Protein AF-H3AQU9-F1 (afdb_monomer)

Secondary structure (DSSP, 8-state):
-------TTS-HHHHHHHHHHHHHHH---HHHHHHHHHHTTT-HHHHHHHTTTS-PPP-SS-HHHHHHHHHHHHHHTT-HHHHHTT-TTS-HHHHHHHHHHHHHHHTTS-TTHHHHHHHHHHHHTTSS--------------------------------------------------PPTT----HHHHHHHHSSTTHHHHHHHHHHHHHHHHHHHHHHHHHHHHHHHHTTTTTTGGG------PPP-SS--HHHHHHHHHHHHHHHHT--

pLDDT: mean 73.03, std 24.58, range [23.89, 98.69]

Solvent-accessible surface area (backbone atoms only — not comparable to full-atom values): 17898 Å² total; per-residue (Å²): 135,90,90,80,77,96,68,95,77,74,60,67,68,63,53,56,52,50,47,46,49,36,32,75,79,54,65,39,52,70,69,55,42,52,49,45,28,54,72,47,71,71,34,64,72,64,32,61,68,42,46,79,78,60,58,64,83,68,69,97,65,48,74,64,53,54,50,49,48,54,52,38,37,72,76,52,53,89,42,54,75,65,35,28,75,77,37,75,93,46,50,67,68,54,54,51,57,46,50,60,55,52,53,68,56,59,75,70,63,58,80,67,63,67,51,59,68,49,61,55,54,75,59,67,72,72,78,79,85,84,83,88,87,88,90,84,89,89,87,82,88,86,89,91,85,67,76,91,81,90,79,92,83,87,88,86,86,82,88,84,83,88,85,89,86,86,85,82,88,72,69,93,68,91,64,80,93,65,67,60,93,93,52,88,82,53,70,66,58,51,51,57,37,62,73,43,100,55,31,50,63,50,55,52,50,51,53,52,52,49,52,54,50,52,53,51,52,51,51,52,54,50,51,54,54,48,56,56,48,60,75,48,60,84,67,59,64,94,74,57,76,83,84,81,88,74,78,91,69,92,76,83,48,75,64,57,53,52,51,49,54,51,48,56,52,55,55,56,66,73,74,114

Sequence (272 aa):
VLIWVFLNNIKKFYLDEYIAIAKEKHGYNMEQALGML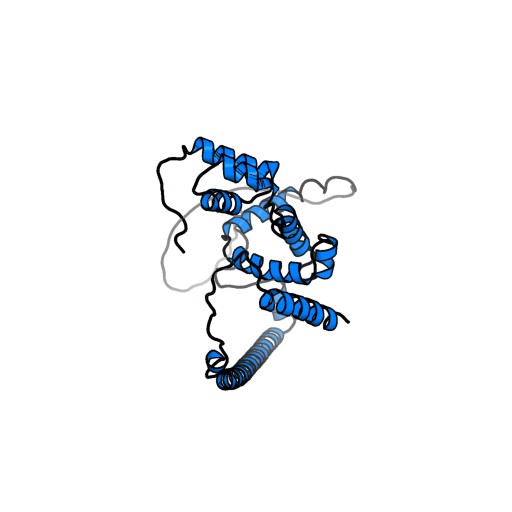FWHKHNIEKSLADLPNFTPFPDEWTVEDKVLFEQAFSFHGKTFHRIQQMLPDKSIASLVKFYYSWKKTRTKTSVMDRHARKQKREREESEDETEEAIVNNPSDIENDSKKESKKEGIANESTTQVKKETPTTQGKHRAKRKPPKGMYLSQEDVEAISANSTAASTVLRQLDMELVSIKRQIQNIKQINSALKEKLEGGIEQYRLPEVNQKFNARWTTEEQLLAVQGILTESLHCF

InterPro domains:
  IPR000949 ELM2 domain [PS51156] (1-55)
  IPR001005 SANT/Myb domain [PF00249] (60-103)
  IPR001005 SANT/Myb domain [SM00717] (57-105)
  IPR009057 Homedomain-like superfamily [SSF46689] (46-105)
  IPR017884 SANT domain [PS51293] (56-107)
  IPR049048 REST corepressor, helical domain [PF20878] (177-241)
  IPR051066 Transcriptional Regulator and Corepressor [PTHR16089] (10-263)

Organism: Latimeria chalumnae (NCBI:txid7897)

Nearest PDB structures (foldseek):
  9dtq-assembly1_D  TM=6.240E-01  e=4.638E-12  Homo sapiens
  8voj-assembly1_D  TM=6.304E-01  e=4.861E-11  Homo sapiens
  2l2d-assembly1_A  TM=6.338E-01  e=1.839E+00  Homo sapiens
  2dzl-assembly1_A  TM=6.136E-01  e=1.640E+00  Homo sapiens
  1v92-assembly1_A  TM=5.496E-01  e=3.080E+00  Rattus norvegicus

Structure (mmCIF, N/CA/C/O backbone):
data_AF-H3AQU9-F1
#
_entry.id   AF-H3AQU9-F1
#
loop_
_atom_site.group_PDB
_atom_site.id
_atom_site.type_symbol
_atom_site.label_atom_id
_atom_site.label_alt_id
_atom_site.label_comp_id
_atom_site.label_asym_id
_atom_site.label_entity_id
_atom_site.label_seq_id
_atom_site.pdbx_PDB_ins_code
_atom_site.Cartn_x
_atom_site.Cartn_y
_atom_site.Cartn_z
_atom_site.occupancy
_atom_site.B_iso_or_equiv
_atom_site.auth_seq_id
_atom_site.auth_comp_id
_atom_site.auth_asym_id
_atom_site.auth_atom_id
_atom_site.pdbx_PDB_model_num
ATOM 1 N N . VAL A 1 1 ? -17.662 11.566 14.583 1.00 37.44 1 VAL A N 1
ATOM 2 C CA . VAL A 1 1 ? -16.752 11.841 15.720 1.00 37.44 1 VAL A CA 1
ATOM 3 C C . VAL A 1 1 ? -16.493 13.338 15.761 1.00 37.44 1 VAL A C 1
ATOM 5 O O . VAL A 1 1 ? -16.050 13.876 14.755 1.00 37.44 1 VAL A O 1
ATOM 8 N N . LEU A 1 2 ? -16.842 14.017 16.857 1.00 41.22 2 LEU A N 1
ATOM 9 C CA . LEU A 1 2 ? -16.542 15.441 17.062 1.00 41.22 2 LEU A CA 1
ATOM 10 C C . LEU A 1 2 ? -15.140 15.542 17.668 1.00 41.22 2 LEU A C 1
ATOM 12 O O . LEU A 1 2 ? -14.931 15.058 18.774 1.00 41.22 2 LEU A O 1
ATOM 16 N N . ILE A 1 3 ? -14.184 16.096 16.920 1.00 51.19 3 ILE A N 1
ATOM 17 C CA . ILE A 1 3 ? -12.752 15.982 17.250 1.00 51.19 3 ILE A CA 1
ATOM 18 C C . ILE A 1 3 ? -12.276 17.067 18.229 1.00 51.19 3 ILE A C 1
ATOM 20 O O . ILE A 1 3 ? -11.381 16.802 19.024 1.00 51.19 3 ILE A O 1
ATOM 24 N N . TRP A 1 4 ? -12.881 18.262 18.240 1.00 56.38 4 TRP A N 1
ATOM 25 C CA . TRP A 1 4 ? -12.600 19.272 19.267 1.00 56.38 4 TRP A CA 1
ATOM 26 C C . TRP A 1 4 ? -13.689 20.349 19.342 1.00 56.38 4 TRP A C 1
ATOM 28 O O . TRP A 1 4 ? -14.376 20.611 18.355 1.00 56.38 4 TRP A O 1
ATOM 38 N N . VAL A 1 5 ? -13.811 21.005 20.499 1.00 46.03 5 VAL A N 1
ATOM 39 C CA . VAL A 1 5 ? -14.596 22.236 20.688 1.00 46.03 5 VAL A CA 1
ATOM 40 C C . VAL A 1 5 ? -13.725 23.226 21.456 1.00 46.03 5 VAL A C 1
ATOM 42 O O . VAL A 1 5 ? -13.186 22.884 22.508 1.00 46.03 5 VAL A O 1
ATOM 45 N N . PHE A 1 6 ? -13.600 24.453 20.943 1.00 48.53 6 PHE A N 1
ATOM 46 C CA . PHE A 1 6 ? -12.920 25.557 21.626 1.00 48.53 6 PHE A CA 1
ATOM 47 C C . PHE A 1 6 ? -13.709 25.978 22.878 1.00 48.53 6 PHE A C 1
ATOM 49 O O . PHE A 1 6 ? -14.572 26.854 22.823 1.00 48.53 6 PHE A O 1
ATOM 56 N N . LEU A 1 7 ? -13.408 25.360 24.021 1.00 44.47 7 LEU A N 1
ATOM 57 C CA . LEU A 1 7 ? -13.849 25.838 25.329 1.00 44.47 7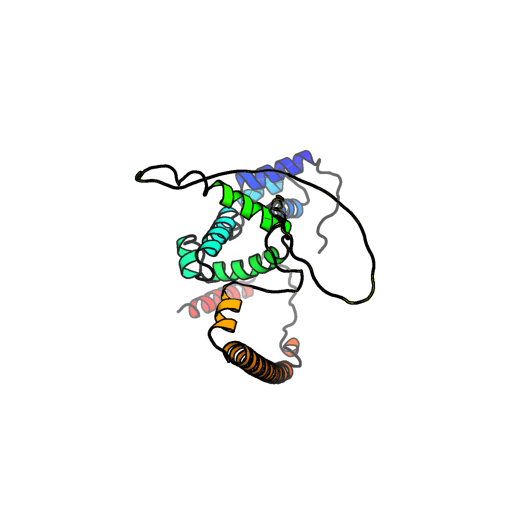 LEU A CA 1
ATOM 58 C C . LEU A 1 7 ? -12.750 26.713 25.943 1.00 44.47 7 LEU A C 1
ATOM 60 O O . LEU A 1 7 ? -11.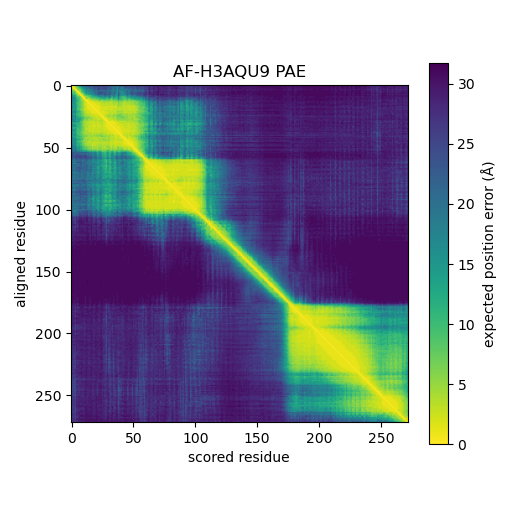671 26.241 26.299 1.00 44.47 7 LEU A O 1
ATOM 64 N N . ASN A 1 8 ? -13.046 28.010 26.042 1.00 55.38 8 ASN A N 1
ATOM 65 C CA . ASN A 1 8 ? -12.156 29.062 26.536 1.00 55.38 8 ASN A CA 1
ATOM 66 C C . ASN A 1 8 ? -11.865 28.926 28.044 1.00 55.38 8 ASN A C 1
ATOM 68 O O . ASN A 1 8 ? -12.414 29.682 28.842 1.00 55.38 8 ASN A O 1
ATOM 72 N N . ASN A 1 9 ? -11.020 27.971 28.453 1.00 54.03 9 ASN A N 1
ATOM 73 C CA . ASN A 1 9 ? -10.559 27.900 29.849 1.00 54.03 9 ASN A CA 1
ATOM 74 C C . ASN A 1 9 ? -9.124 27.387 30.081 1.00 54.03 9 ASN A C 1
ATOM 76 O O . ASN A 1 9 ? -8.577 27.619 31.155 1.00 54.03 9 ASN A O 1
ATOM 80 N N . ILE A 1 10 ? -8.456 26.775 29.095 1.00 58.84 10 ILE A N 1
ATOM 81 C CA . ILE A 1 10 ? -7.000 26.551 29.174 1.00 58.84 10 ILE A CA 1
ATOM 82 C C . ILE A 1 10 ? -6.283 27.703 28.462 1.00 58.84 10 ILE A C 1
ATOM 84 O O . ILE A 1 10 ? -6.452 27.900 27.258 1.00 58.84 10 ILE A O 1
ATOM 88 N N . LYS A 1 11 ? -5.439 28.452 29.187 1.00 67.88 11 LYS A N 1
ATOM 89 C CA . LYS A 1 11 ? -4.489 29.381 28.552 1.00 67.88 11 LYS A CA 1
ATOM 90 C C . LYS A 1 11 ? -3.488 28.558 27.743 1.00 67.88 11 LYS A C 1
ATOM 92 O O . LYS A 1 11 ? -2.873 27.655 28.302 1.00 67.88 11 LYS A O 1
ATOM 97 N N . LYS A 1 12 ? -3.278 28.916 26.472 1.00 65.81 12 LYS A N 1
ATOM 98 C CA . LYS A 1 12 ? -2.394 28.206 25.525 1.00 65.81 12 LYS A CA 1
ATOM 99 C C . LYS A 1 12 ? -1.041 27.784 26.128 1.00 65.81 12 LYS A C 1
ATOM 101 O O . LYS A 1 12 ? -0.628 26.652 25.934 1.00 65.81 12 LYS A O 1
ATOM 106 N N . PHE A 1 13 ? -0.430 28.647 26.940 1.00 74.56 13 PHE A N 1
ATOM 107 C CA . PHE A 1 13 ? 0.814 28.367 27.665 1.00 74.56 13 PHE A CA 1
ATOM 108 C C . PHE A 1 13 ? 0.792 27.054 28.479 1.00 74.56 13 PHE A C 1
ATOM 110 O O . PHE A 1 13 ? 1.685 26.230 28.320 1.00 74.56 13 PHE A O 1
ATOM 117 N N . TYR A 1 14 ? -0.248 26.813 29.288 1.00 77.62 14 TYR A N 1
ATOM 118 C CA . TYR A 1 14 ? -0.352 25.590 30.100 1.00 77.62 14 TYR A CA 1
ATOM 119 C C . TYR A 1 14 ? -0.631 24.338 29.255 1.00 77.62 14 TYR A C 1
ATOM 121 O O . TYR A 1 14 ? -0.298 23.229 29.663 1.00 77.62 14 TYR A O 1
ATOM 129 N N . LEU A 1 15 ? -1.241 24.503 28.074 1.00 80.56 15 LEU A N 1
ATOM 130 C CA . LEU A 1 15 ? -1.424 23.409 27.119 1.00 80.56 15 LEU A CA 1
ATOM 131 C C . LEU A 1 15 ? -0.086 23.007 26.488 1.00 80.56 15 LEU A C 1
ATOM 133 O O . LEU A 1 15 ? 0.218 21.820 26.411 1.00 80.56 15 LEU A O 1
ATOM 137 N N . ASP A 1 16 ? 0.711 23.994 26.073 1.00 82.25 16 ASP A N 1
ATOM 138 C CA . ASP A 1 16 ? 2.031 23.777 25.477 1.00 82.25 16 ASP A CA 1
ATOM 139 C C . ASP A 1 16 ? 2.997 23.131 26.502 1.00 82.25 16 ASP A C 1
ATOM 141 O O . ASP A 1 16 ? 3.700 22.177 26.170 1.00 82.25 16 ASP A O 1
ATOM 145 N N . GLU A 1 17 ? 2.961 23.570 27.768 1.00 85.38 17 GLU A N 1
ATOM 146 C CA . GLU A 1 17 ? 3.711 22.978 28.892 1.00 85.38 17 GLU A CA 1
ATOM 147 C C . GLU A 1 17 ? 3.292 21.523 29.185 1.00 85.38 17 GLU A C 1
ATOM 149 O O . GLU A 1 17 ? 4.141 20.638 29.306 1.00 85.38 17 GLU A O 1
ATOM 154 N N . TYR A 1 18 ? 1.985 21.238 29.221 1.00 86.62 18 TYR A N 1
ATOM 155 C CA . TYR A 1 18 ? 1.466 19.876 29.376 1.00 86.62 18 TYR A CA 1
ATOM 156 C C . TYR A 1 18 ? 1.903 18.948 28.227 1.00 86.62 18 TYR A C 1
ATOM 158 O O . TYR A 1 18 ? 2.337 17.822 28.477 1.00 86.62 18 TYR A O 1
ATOM 166 N N . ILE A 1 19 ? 1.842 19.415 26.972 1.00 85.44 19 ILE A N 1
ATOM 167 C CA . ILE A 1 19 ? 2.281 18.638 25.799 1.00 85.44 19 ILE A CA 1
ATOM 168 C C . ILE A 1 19 ? 3.791 18.360 25.864 1.00 85.44 19 ILE A C 1
ATOM 170 O O . ILE A 1 19 ? 4.217 17.253 25.526 1.00 85.44 19 ILE A O 1
ATOM 174 N N . ALA A 1 20 ? 4.597 19.326 26.321 1.00 85.56 20 ALA A N 1
ATOM 175 C CA . ALA A 1 20 ? 6.029 19.129 26.528 1.00 85.56 20 ALA A CA 1
ATOM 176 C C . ALA A 1 20 ? 6.300 18.025 27.564 1.00 85.56 20 ALA A C 1
ATOM 178 O O . ALA A 1 20 ? 7.015 17.074 27.256 1.00 85.56 20 ALA A O 1
ATOM 179 N N . ILE A 1 21 ? 5.653 18.080 28.736 1.00 84.38 21 ILE A N 1
ATOM 180 C CA . ILE A 1 21 ? 5.796 17.064 29.793 1.00 84.38 21 ILE A CA 1
ATOM 181 C C . ILE A 1 21 ? 5.363 15.675 29.301 1.00 84.38 21 ILE A C 1
ATOM 183 O O . ILE A 1 21 ? 6.085 14.697 29.508 1.00 84.38 21 ILE A O 1
ATOM 187 N N . ALA A 1 22 ? 4.219 15.578 28.616 1.00 83.56 22 ALA A N 1
ATOM 188 C CA . ALA A 1 22 ? 3.704 14.318 28.084 1.00 83.56 22 ALA A CA 1
ATOM 189 C C . ALA A 1 22 ? 4.669 13.670 27.073 1.00 83.56 22 ALA A C 1
ATOM 191 O O . ALA A 1 22 ? 4.891 12.457 27.101 1.00 83.56 22 ALA A O 1
ATOM 192 N N . LYS A 1 23 ? 5.282 14.484 26.207 1.00 81.69 23 LYS A N 1
ATOM 193 C CA . LYS A 1 23 ? 6.239 14.022 25.199 1.00 81.69 23 LYS A CA 1
ATOM 194 C C . LYS A 1 23 ? 7.603 13.673 25.799 1.00 81.69 23 LYS A C 1
ATOM 196 O O . LYS A 1 23 ? 8.145 12.619 25.486 1.00 81.69 23 LYS A O 1
ATOM 201 N N . GLU A 1 24 ? 8.161 14.546 26.634 1.00 80.06 24 GLU A N 1
ATOM 202 C CA . GLU A 1 24 ? 9.536 14.436 27.139 1.00 80.06 24 GLU A CA 1
ATOM 203 C C . GLU A 1 24 ? 9.676 13.401 28.261 1.00 80.06 24 GLU A C 1
ATOM 205 O O . GLU A 1 24 ? 10.630 12.628 28.257 1.00 80.06 24 GLU A O 1
ATOM 210 N N . LYS A 1 25 ? 8.723 13.342 29.203 1.00 78.81 25 LYS A N 1
ATOM 211 C CA . LYS A 1 25 ? 8.800 12.423 30.354 1.00 78.81 25 LYS A CA 1
ATOM 212 C C . LYS A 1 25 ? 8.115 11.079 30.132 1.00 78.81 25 LYS A C 1
ATOM 214 O O . LYS A 1 25 ? 8.468 10.114 30.803 1.00 78.81 25 LYS A O 1
ATOM 219 N N . HIS A 1 26 ? 7.131 11.018 29.233 1.00 75.25 26 HIS A N 1
ATOM 220 C CA . HIS A 1 26 ? 6.280 9.834 29.064 1.00 75.25 26 HIS A CA 1
ATOM 221 C C . HIS A 1 26 ? 6.217 9.306 27.620 1.00 75.25 26 HIS A C 1
ATOM 223 O O . HIS A 1 26 ? 5.575 8.288 27.380 1.00 75.25 26 HIS A O 1
ATOM 229 N N . GLY A 1 27 ? 6.877 9.960 26.655 1.00 70.94 27 GLY A N 1
ATOM 230 C CA . GLY A 1 27 ? 6.973 9.485 25.269 1.00 70.94 27 GLY A CA 1
ATOM 231 C C . GLY A 1 27 ? 5.704 9.644 24.420 1.00 70.94 27 GLY A C 1
ATOM 232 O O . GLY A 1 27 ? 5.626 9.066 23.337 1.00 70.94 27 GLY A O 1
ATOM 233 N N . TYR A 1 28 ? 4.709 10.415 24.871 1.00 76.75 28 TYR A N 1
ATOM 234 C CA . TYR A 1 28 ? 3.436 10.554 24.158 1.00 76.75 28 TYR A CA 1
ATOM 235 C C . TYR A 1 28 ? 3.584 11.407 22.889 1.00 76.75 28 TYR A C 1
ATOM 237 O O . TYR A 1 28 ? 4.194 12.480 22.884 1.00 76.75 28 TYR A O 1
ATOM 245 N N . ASN A 1 29 ? 2.937 10.970 21.808 1.00 77.62 29 ASN A N 1
ATOM 246 C CA . ASN A 1 29 ? 2.683 11.798 20.630 1.00 77.62 29 ASN A CA 1
ATOM 247 C C . ASN A 1 29 ? 1.675 12.919 20.987 1.00 77.62 29 ASN A C 1
ATOM 249 O O . ASN A 1 29 ? 0.809 12.742 21.844 1.00 77.62 29 ASN A O 1
ATOM 253 N N . MET A 1 30 ? 1.768 14.075 20.318 1.00 79.19 30 MET A N 1
ATOM 254 C CA . MET A 1 30 ? 0.882 15.232 20.525 1.00 79.19 30 MET A CA 1
ATOM 255 C C . MET A 1 30 ? -0.613 14.865 20.489 1.00 79.19 30 MET A C 1
ATOM 257 O O . MET A 1 30 ? -1.372 15.337 21.330 1.00 79.19 30 MET A O 1
ATOM 261 N N . GLU A 1 31 ? -1.042 14.001 19.568 1.00 79.31 31 GLU A N 1
ATOM 262 C CA . GLU A 1 31 ? -2.434 13.537 19.478 1.00 79.31 31 GLU A CA 1
ATOM 263 C C . GLU A 1 31 ? -2.831 12.643 20.662 1.00 79.31 31 GLU A C 1
ATOM 265 O O . GLU A 1 31 ? -3.958 12.737 21.142 1.00 79.31 31 GLU A O 1
ATOM 270 N N . GLN A 1 32 ? -1.911 11.820 21.180 1.00 81.38 32 GLN A N 1
ATOM 271 C CA . GLN A 1 32 ? -2.154 11.003 22.375 1.00 81.38 32 GLN A CA 1
ATOM 272 C C . GLN A 1 32 ? -2.275 11.888 23.622 1.00 81.38 32 GLN A C 1
ATOM 274 O O . GLN A 1 32 ? -3.203 11.708 24.405 1.00 81.38 32 GLN A O 1
ATOM 279 N N . ALA A 1 33 ? -1.399 12.887 23.778 1.00 84.06 33 ALA A N 1
ATOM 280 C CA . ALA A 1 33 ? -1.482 13.864 24.866 1.00 84.06 33 ALA A CA 1
ATOM 281 C C . ALA A 1 33 ? -2.794 14.673 24.802 1.00 84.06 33 ALA A C 1
ATOM 283 O O . ALA A 1 33 ? -3.500 14.808 25.798 1.00 84.06 33 ALA A O 1
ATOM 284 N N . LEU A 1 34 ? -3.186 15.155 23.617 1.00 84.69 34 LEU A N 1
ATOM 285 C CA . LEU A 1 34 ? -4.469 15.843 23.429 1.00 84.69 34 LEU A CA 1
ATOM 286 C C . LEU A 1 34 ? -5.674 14.918 23.681 1.00 84.69 34 LEU A C 1
ATOM 288 O O . LEU A 1 34 ? -6.669 15.363 24.254 1.00 84.69 34 LEU A O 1
ATOM 292 N N . GLY A 1 35 ? -5.581 13.639 23.303 1.00 83.12 35 GLY A N 1
ATOM 293 C CA . GLY A 1 35 ? -6.593 12.617 23.580 1.00 83.12 35 GLY A CA 1
ATOM 294 C C . GLY A 1 35 ? -6.766 12.335 25.075 1.00 83.12 35 GLY A C 1
ATOM 295 O O . GLY A 1 35 ? -7.896 12.326 25.564 1.00 83.12 35 GLY A O 1
ATOM 296 N N . MET A 1 36 ? -5.663 12.200 25.818 1.00 83.88 36 MET A N 1
ATOM 297 C CA . MET A 1 36 ? -5.678 12.079 27.281 1.00 83.88 36 MET A CA 1
ATOM 298 C C . MET A 1 36 ? -6.287 13.326 27.932 1.00 83.88 36 MET A C 1
ATOM 300 O O . MET A 1 36 ? -7.220 13.226 28.729 1.00 83.88 36 MET A O 1
ATOM 304 N N . LEU A 1 37 ? -5.853 14.525 27.537 1.00 86.31 37 LEU A N 1
ATOM 305 C CA . LEU A 1 37 ? -6.405 15.767 28.079 1.00 86.31 37 LEU A CA 1
ATOM 306 C C . LEU A 1 37 ? -7.912 15.919 27.792 1.00 86.31 37 LEU A C 1
ATOM 308 O O . LEU A 1 37 ? -8.658 16.403 28.647 1.00 86.31 37 LEU A O 1
ATOM 312 N N . PHE A 1 38 ? -8.379 15.475 26.621 1.00 82.62 38 PHE A N 1
ATOM 313 C CA . PHE A 1 38 ? -9.803 15.414 26.284 1.00 82.62 38 PHE A CA 1
ATOM 314 C C . PHE A 1 38 ? -10.565 14.418 27.175 1.00 82.62 38 PHE A C 1
ATOM 316 O O . PHE A 1 38 ? -11.633 14.758 27.689 1.00 82.62 38 PHE A O 1
ATOM 323 N N . TRP A 1 39 ? -10.002 13.230 27.422 1.00 83.81 39 TRP A N 1
ATOM 324 C CA . TRP A 1 39 ? -10.571 12.211 28.316 1.00 83.81 39 TRP A CA 1
ATOM 325 C C . TRP A 1 39 ? -10.808 12.755 29.734 1.00 83.81 39 TRP A C 1
ATOM 327 O O . TRP A 1 39 ? -11.885 12.581 30.307 1.00 83.81 39 TRP A O 1
ATOM 337 N N . HIS A 1 40 ? -9.855 13.528 30.262 1.00 84.50 40 HIS A N 1
ATOM 338 C CA . HIS A 1 40 ? -9.972 14.201 31.562 1.00 84.50 40 HIS A CA 1
ATOM 339 C C . HIS A 1 40 ? -10.762 15.525 31.526 1.00 84.50 40 HIS A C 1
ATOM 341 O O . HIS A 1 40 ? -10.692 16.304 32.479 1.00 84.50 40 HIS A O 1
ATOM 347 N N . LYS A 1 41 ? -11.541 15.788 30.463 1.00 82.62 41 LYS A N 1
ATOM 348 C CA . LYS A 1 41 ? -12.362 17.004 30.284 1.00 82.62 41 LYS A CA 1
ATOM 349 C C . LYS A 1 41 ? -11.561 18.299 30.462 1.00 82.62 41 LYS A C 1
ATOM 351 O O . LYS A 1 41 ? -12.001 19.212 31.160 1.00 82.62 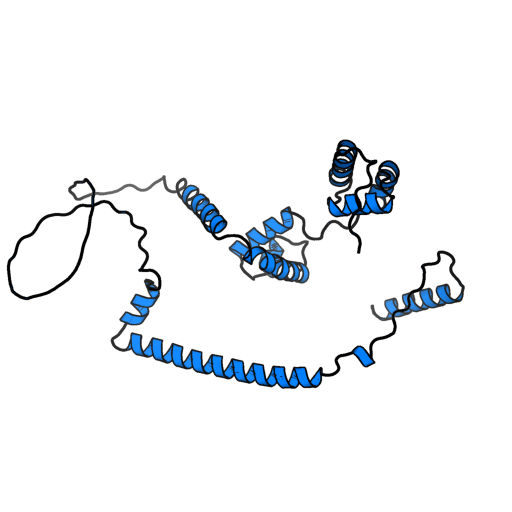41 LYS A O 1
ATOM 356 N N . HIS A 1 42 ? -10.370 18.354 29.864 1.00 81.19 42 HIS A N 1
ATOM 357 C CA . HIS A 1 42 ? -9.459 19.501 29.923 1.00 81.19 42 HIS A CA 1
ATOM 358 C C . HIS A 1 42 ? -8.909 19.799 31.334 1.00 81.19 42 HIS A C 1
ATOM 360 O O . HIS A 1 42 ? -8.484 20.917 31.616 1.00 81.19 42 HIS A O 1
ATOM 366 N N . ASN A 1 43 ? -8.865 18.800 32.225 1.00 82.94 43 ASN A N 1
ATOM 367 C CA . ASN A 1 43 ? -8.153 18.893 33.502 1.00 82.94 43 ASN A CA 1
ATOM 368 C C . ASN A 1 43 ? -6.703 18.390 33.357 1.00 82.94 43 ASN A C 1
ATOM 370 O O . ASN A 1 43 ? -6.465 17.193 33.185 1.00 82.94 43 ASN A O 1
ATOM 374 N N . ILE A 1 44 ? -5.745 19.319 33.441 1.00 83.00 44 ILE A N 1
ATOM 375 C CA . ILE A 1 44 ? -4.310 19.051 33.261 1.00 83.00 44 ILE A CA 1
ATOM 376 C C . ILE A 1 44 ? -3.763 18.147 34.376 1.00 83.00 44 ILE A C 1
ATOM 378 O O . ILE A 1 44 ? -3.151 17.129 34.074 1.00 83.00 44 ILE A O 1
ATOM 382 N N . GLU A 1 45 ? -4.018 18.465 35.648 1.00 82.19 45 GLU A N 1
ATOM 383 C CA . GLU A 1 45 ? -3.472 17.724 36.801 1.00 82.19 45 GLU A CA 1
ATOM 384 C C . GLU A 1 45 ? -3.894 16.251 36.810 1.00 82.19 45 GLU A C 1
ATOM 386 O O . GLU A 1 45 ? -3.060 15.365 36.990 1.00 82.19 45 GLU A O 1
ATOM 391 N N . LYS A 1 46 ? -5.177 15.971 36.549 1.00 82.56 46 LYS A N 1
ATOM 392 C CA . LYS A 1 46 ? -5.687 14.594 36.461 1.00 82.56 46 LYS A CA 1
ATOM 393 C C . LYS A 1 46 ? -5.056 13.835 35.301 1.00 82.56 46 LYS A C 1
ATOM 395 O O . LYS A 1 46 ? -4.697 12.677 35.464 1.00 82.56 46 LYS A O 1
ATOM 400 N N . SER A 1 47 ? -4.859 14.497 34.161 1.00 85.25 47 SER A N 1
ATOM 401 C CA . SER A 1 47 ? -4.186 13.862 33.033 1.00 85.25 47 SER A CA 1
ATOM 402 C C . SER A 1 47 ? -2.688 13.641 33.269 1.00 85.25 47 SER A C 1
ATOM 404 O O . SER A 1 47 ? -2.163 12.648 32.777 1.00 85.25 47 SER A O 1
ATOM 406 N N . LEU A 1 48 ? -2.008 14.519 34.018 1.00 82.31 48 LEU A N 1
ATOM 407 C CA . LEU A 1 48 ? -0.615 14.332 34.446 1.00 82.31 48 LEU A CA 1
ATOM 408 C C . LEU A 1 48 ? -0.459 13.159 35.424 1.00 82.31 48 LEU A C 1
ATOM 410 O O . LEU A 1 48 ? 0.545 12.458 35.360 1.00 82.31 48 LEU A O 1
ATOM 414 N N . ALA A 1 49 ? -1.444 12.920 36.294 1.00 82.69 49 ALA A N 1
ATOM 415 C CA . ALA A 1 49 ? -1.429 11.787 37.219 1.00 82.69 49 ALA A CA 1
ATOM 416 C C . ALA A 1 49 ? -1.608 10.426 36.518 1.00 82.69 49 ALA A C 1
ATOM 418 O O . ALA A 1 49 ? -1.026 9.439 36.960 1.00 82.69 49 ALA A O 1
ATOM 419 N N . ASP A 1 50 ? -2.373 10.379 35.421 1.00 81.12 50 ASP A N 1
ATOM 420 C CA . ASP A 1 50 ? -2.647 9.151 34.657 1.00 81.12 50 ASP A CA 1
ATOM 421 C C . ASP A 1 50 ? -1.700 8.922 33.460 1.00 81.12 50 ASP A C 1
ATOM 423 O O . ASP A 1 50 ? -1.615 7.814 32.930 1.00 81.12 50 ASP A O 1
ATOM 427 N N . LEU A 1 51 ? -0.910 9.928 33.079 1.00 77.81 51 LEU A N 1
ATOM 428 C CA . LEU A 1 51 ? 0.150 9.842 32.063 1.00 77.81 51 LEU A CA 1
ATOM 429 C C . LEU A 1 51 ? 1.153 8.674 32.272 1.00 77.81 51 LEU A C 1
ATOM 431 O O . LEU A 1 51 ? 1.484 8.014 31.283 1.00 77.81 51 LEU A O 1
ATOM 435 N N . PRO A 1 52 ? 1.601 8.348 33.505 1.00 73.75 52 PRO A N 1
ATOM 436 C CA . PRO A 1 52 ? 2.419 7.160 33.783 1.00 73.75 52 PRO A CA 1
ATOM 437 C C . PRO A 1 52 ? 1.650 5.831 33.710 1.00 73.75 52 PRO A C 1
ATOM 439 O O . PRO A 1 52 ? 2.261 4.799 33.458 1.00 73.75 52 PRO A O 1
ATOM 442 N N . ASN A 1 53 ? 0.333 5.841 33.947 1.00 69.62 53 ASN A N 1
ATOM 443 C CA . ASN A 1 53 ? -0.501 4.631 34.008 1.00 69.62 53 ASN A CA 1
ATOM 444 C C . ASN A 1 53 ? -0.922 4.145 32.615 1.00 69.62 53 ASN A C 1
ATOM 446 O O . ASN A 1 53 ? -1.125 2.953 32.401 1.00 69.62 53 ASN A O 1
ATOM 450 N N . PHE A 1 54 ? -1.068 5.080 31.674 1.00 62.38 54 PHE A N 1
ATOM 451 C CA . PHE A 1 54 ? -1.573 4.822 30.328 1.00 62.38 54 PHE A CA 1
ATOM 452 C C . PHE A 1 54 ? -0.497 4.809 29.244 1.00 62.38 54 PHE A C 1
ATOM 454 O O . PHE A 1 54 ? -0.877 4.832 28.077 1.00 62.38 54 PHE A O 1
ATOM 461 N N . THR A 1 55 ? 0.804 4.770 29.589 1.00 54.06 55 THR A N 1
ATOM 462 C CA . THR A 1 55 ? 1.923 4.740 28.621 1.00 54.06 55 THR A CA 1
ATOM 463 C C . THR A 1 55 ? 1.646 3.720 27.516 1.00 54.06 55 THR A C 1
ATOM 465 O O . THR A 1 55 ? 1.801 2.517 27.753 1.00 54.06 55 THR A O 1
ATOM 468 N N . PRO A 1 56 ? 1.210 4.162 26.319 1.00 53.50 56 PRO A N 1
ATOM 469 C CA . PRO A 1 56 ? 0.880 3.243 25.252 1.00 53.50 56 PRO A CA 1
ATOM 470 C C . PRO A 1 56 ? 2.187 2.635 24.772 1.00 53.50 56 PRO A C 1
ATOM 472 O O . PRO A 1 56 ? 3.223 3.305 24.797 1.00 53.50 56 PRO A O 1
ATOM 475 N N . PHE A 1 57 ? 2.142 1.393 24.293 1.00 46.25 57 PHE A N 1
ATOM 476 C CA . PHE A 1 57 ? 3.299 0.822 23.614 1.00 46.25 57 PHE A CA 1
ATOM 477 C C . PHE A 1 57 ? 3.735 1.810 22.513 1.00 46.25 57 PHE A C 1
ATOM 479 O O . PHE A 1 57 ? 2.876 2.224 21.723 1.00 46.25 57 PHE A O 1
ATOM 486 N N . PRO A 1 58 ? 4.997 2.283 22.515 1.00 54.38 58 PRO A N 1
ATOM 487 C CA . PRO A 1 58 ? 5.406 3.384 21.652 1.00 54.38 58 PRO A CA 1
ATOM 488 C C . PRO A 1 58 ? 5.181 3.013 20.185 1.00 54.38 58 PRO A C 1
ATOM 490 O O . PRO A 1 58 ? 5.323 1.845 19.820 1.00 54.38 58 PRO A O 1
ATOM 493 N N . ASP A 1 59 ? 4.811 4.012 19.369 1.00 58.97 59 ASP A N 1
ATOM 494 C CA . ASP A 1 59 ? 4.552 3.869 17.926 1.00 58.97 59 ASP A CA 1
ATOM 495 C C . ASP A 1 59 ? 5.606 2.934 17.311 1.00 58.97 59 ASP A C 1
ATOM 497 O O . ASP A 1 59 ? 6.798 3.226 17.414 1.00 58.97 59 ASP A O 1
ATOM 501 N N . GLU A 1 60 ? 5.181 1.805 16.712 1.00 69.38 60 GLU A N 1
ATOM 502 C CA . GLU A 1 60 ? 6.053 0.668 16.318 1.00 69.38 60 GLU A CA 1
ATOM 503 C C . GLU A 1 60 ? 7.228 1.073 15.405 1.00 69.38 60 GLU A C 1
ATOM 505 O O . GLU A 1 60 ? 8.128 0.274 15.140 1.00 69.38 60 GLU A O 1
ATOM 510 N N . TRP A 1 61 ? 7.199 2.304 14.902 1.00 80.12 61 TRP A N 1
ATOM 511 C CA . TRP A 1 61 ? 8.168 2.932 14.032 1.00 80.12 61 TRP A CA 1
ATOM 512 C C . TRP A 1 61 ? 8.587 4.295 14.590 1.00 80.12 61 TRP A C 1
ATOM 514 O O . TRP A 1 61 ? 7.922 5.306 14.359 1.00 80.12 61 TRP A O 1
ATOM 524 N N . THR A 1 62 ? 9.732 4.350 15.261 1.00 84.62 62 THR A N 1
ATOM 525 C CA . THR A 1 62 ? 10.373 5.607 15.684 1.00 84.62 62 THR A CA 1
ATOM 526 C C . THR A 1 62 ? 10.815 6.452 14.475 1.00 84.62 62 THR A C 1
ATOM 528 O O . THR A 1 62 ? 10.736 6.012 13.322 1.00 84.62 62 THR A O 1
ATOM 531 N N . VAL A 1 63 ? 11.256 7.698 14.687 1.00 80.75 63 VAL A N 1
ATOM 532 C CA . VAL A 1 63 ? 11.775 8.532 13.579 1.00 80.75 63 VAL A CA 1
ATOM 533 C C . VAL A 1 63 ? 13.086 7.940 13.053 1.00 80.75 63 VAL A C 1
ATOM 535 O O . VAL A 1 63 ? 13.327 7.910 11.846 1.00 80.75 63 VAL A O 1
ATOM 538 N N . GLU A 1 64 ? 13.872 7.385 13.964 1.00 83.81 64 GLU A N 1
ATOM 539 C CA . GLU A 1 64 ? 15.118 6.667 13.763 1.00 83.81 64 GLU A CA 1
ATOM 540 C C . GLU A 1 64 ? 14.879 5.421 12.894 1.00 83.81 64 GLU A C 1
ATOM 542 O O . GLU A 1 64 ? 15.516 5.277 11.849 1.00 83.81 64 GLU A O 1
ATOM 547 N N . ASP A 1 65 ? 13.879 4.593 13.230 1.00 89.94 65 ASP A N 1
ATOM 548 C CA . ASP A 1 65 ? 13.465 3.430 12.425 1.00 89.94 65 ASP A CA 1
ATOM 549 C C . ASP A 1 65 ? 13.062 3.827 10.997 1.00 89.94 65 ASP A C 1
ATOM 551 O O . ASP A 1 65 ? 13.423 3.166 10.019 1.00 89.94 65 ASP A O 1
ATOM 555 N N . LYS A 1 66 ? 12.307 4.927 10.863 1.00 89.50 66 LYS A N 1
ATOM 556 C CA . LYS A 1 66 ? 11.831 5.451 9.573 1.00 89.50 66 LYS A CA 1
ATOM 557 C C . LYS A 1 66 ? 13.015 5.894 8.692 1.00 89.50 66 LYS A C 1
ATOM 559 O O . LYS A 1 66 ? 13.025 5.600 7.494 1.00 89.50 66 LYS A O 1
ATOM 564 N N . VAL A 1 67 ? 14.032 6.544 9.270 1.00 89.38 67 VAL A N 1
ATOM 565 C CA . VAL A 1 67 ? 15.263 6.961 8.566 1.00 89.38 67 VAL A CA 1
ATOM 566 C C . VAL A 1 67 ? 16.152 5.762 8.218 1.00 89.38 67 VAL A C 1
ATOM 568 O O . VAL A 1 67 ? 16.605 5.658 7.075 1.00 89.38 67 VAL A O 1
ATOM 571 N N . LEU A 1 68 ? 16.353 4.826 9.151 1.00 91.88 68 LEU A N 1
ATOM 572 C CA . LEU A 1 68 ? 17.085 3.576 8.914 1.00 91.88 68 LEU A CA 1
ATOM 573 C C . LEU A 1 68 ? 16.453 2.767 7.775 1.00 91.88 68 LEU A C 1
ATOM 575 O O . LEU A 1 68 ? 17.167 2.281 6.897 1.00 91.88 68 LEU A O 1
ATOM 579 N N . PHE A 1 69 ? 15.120 2.697 7.718 1.00 93.00 69 PHE A N 1
ATOM 580 C CA . PHE A 1 69 ? 14.406 2.062 6.613 1.00 93.00 69 PHE A CA 1
ATOM 581 C C . PHE A 1 69 ? 14.612 2.787 5.276 1.00 93.00 69 PHE A C 1
ATOM 583 O O . PHE A 1 69 ? 14.877 2.117 4.277 1.00 93.00 69 PHE A O 1
ATOM 590 N N . GLU A 1 70 ? 14.527 4.129 5.216 1.00 91.62 70 GLU A N 1
ATOM 591 C CA . GLU A 1 70 ? 14.820 4.866 3.970 1.00 91.62 70 GLU A CA 1
ATOM 592 C C . GLU A 1 70 ? 16.229 4.550 3.455 1.00 91.62 70 GLU A C 1
ATOM 594 O O . GLU A 1 70 ? 16.409 4.307 2.257 1.00 91.62 70 GLU A O 1
ATOM 599 N N . GLN A 1 71 ? 17.212 4.548 4.359 1.00 90.75 71 GLN A N 1
ATOM 600 C CA . GLN A 1 71 ? 18.619 4.341 4.039 1.00 90.75 71 GLN A CA 1
ATOM 601 C C . GLN A 1 71 ? 18.873 2.900 3.577 1.00 90.75 71 GLN A C 1
ATOM 603 O O . GLN A 1 71 ? 19.382 2.692 2.473 1.00 90.75 71 GLN A O 1
ATOM 608 N N . ALA A 1 72 ? 18.434 1.903 4.351 1.00 91.00 72 ALA A N 1
ATOM 609 C CA . ALA A 1 72 ? 18.571 0.488 4.015 1.00 91.00 72 ALA A CA 1
ATOM 610 C C . ALA A 1 72 ? 17.836 0.125 2.711 1.00 91.00 72 ALA A C 1
ATOM 612 O O . ALA A 1 72 ? 18.390 -0.581 1.865 1.00 91.00 72 ALA A O 1
ATOM 613 N N . PHE A 1 73 ? 16.631 0.664 2.485 1.00 92.88 73 PHE A N 1
ATOM 614 C CA . PHE A 1 73 ? 15.906 0.491 1.222 1.00 92.88 73 PHE A CA 1
ATOM 615 C C . PHE A 1 73 ? 16.633 1.155 0.040 1.00 92.88 73 PHE A C 1
ATOM 617 O O . PHE A 1 73 ? 16.567 0.648 -1.080 1.00 92.88 73 PHE A O 1
ATOM 624 N N . SER A 1 74 ? 17.343 2.269 0.258 1.00 87.81 74 SER A N 1
ATOM 625 C CA . SER A 1 74 ? 18.086 2.952 -0.811 1.00 87.81 74 SER A CA 1
ATOM 626 C C . SER A 1 74 ? 19.290 2.156 -1.329 1.00 87.81 74 SER A C 1
ATOM 628 O O . SER A 1 74 ? 19.581 2.239 -2.520 1.00 87.81 74 SER A O 1
ATOM 630 N N . PHE A 1 75 ? 19.932 1.351 -0.472 1.00 88.31 75 PHE A N 1
ATOM 631 C CA . PHE A 1 75 ? 21.055 0.482 -0.846 1.00 88.31 75 PHE A CA 1
ATOM 632 C C . PHE A 1 75 ? 20.625 -0.928 -1.268 1.00 88.31 75 PHE A C 1
ATOM 634 O O . PHE A 1 75 ? 21.214 -1.507 -2.175 1.00 88.31 75 PHE A O 1
ATOM 641 N N . HIS A 1 76 ? 19.614 -1.504 -0.610 1.00 90.81 76 HIS A N 1
ATOM 642 C CA . HIS A 1 76 ? 19.268 -2.925 -0.752 1.00 90.81 76 HIS A CA 1
ATOM 643 C C . HIS A 1 76 ? 17.937 -3.181 -1.478 1.00 90.81 76 HIS A C 1
ATOM 645 O O . HIS A 1 76 ? 17.557 -4.335 -1.708 1.00 90.81 76 HIS A O 1
ATOM 651 N N . GLY A 1 77 ? 17.221 -2.122 -1.867 1.00 88.94 77 GLY A N 1
ATOM 652 C CA . GLY A 1 77 ? 15.964 -2.210 -2.603 1.00 88.94 77 GLY A CA 1
ATOM 653 C C . GLY A 1 77 ? 14.898 -2.994 -1.838 1.00 88.94 77 GLY A C 1
ATOM 654 O O . GLY A 1 77 ? 14.702 -2.807 -0.645 1.00 88.94 77 GLY A O 1
ATOM 655 N N . LYS A 1 78 ? 14.196 -3.907 -2.518 1.00 90.56 78 LYS A N 1
ATOM 656 C CA . LYS A 1 78 ? 13.136 -4.739 -1.909 1.00 90.56 78 LYS A CA 1
ATOM 657 C C . LYS A 1 78 ? 13.663 -5.972 -1.157 1.00 90.56 78 LYS A C 1
ATOM 659 O O . LYS A 1 78 ? 12.887 -6.878 -0.860 1.00 90.56 78 LYS A O 1
ATOM 664 N N . THR A 1 79 ? 14.960 -6.045 -0.868 1.00 92.69 79 THR A N 1
ATOM 665 C CA . THR A 1 79 ? 15.565 -7.194 -0.181 1.00 92.69 79 THR A CA 1
ATOM 666 C C . THR A 1 79 ? 15.289 -7.093 1.321 1.00 92.69 79 THR A C 1
ATOM 668 O O . THR A 1 79 ? 16.164 -6.730 2.102 1.00 92.69 79 THR A O 1
ATOM 671 N N . PHE A 1 80 ? 14.049 -7.370 1.740 1.00 92.88 80 PHE A N 1
ATOM 672 C CA . PHE A 1 80 ? 13.589 -7.129 3.116 1.00 92.88 80 PHE A CA 1
ATOM 673 C C . PHE A 1 80 ? 14.419 -7.855 4.184 1.00 92.88 80 PHE A C 1
ATOM 675 O O . PHE A 1 80 ? 14.706 -7.254 5.211 1.00 92.88 80 PHE A O 1
ATOM 682 N N . HIS A 1 81 ? 14.913 -9.067 3.911 1.00 94.38 81 HIS A N 1
ATOM 683 C CA . HIS A 1 81 ? 15.862 -9.773 4.787 1.00 94.38 81 HIS A CA 1
ATOM 684 C C . HIS A 1 81 ? 17.168 -8.991 5.022 1.00 94.38 81 HIS A C 1
ATOM 686 O O . HIS A 1 81 ? 17.742 -9.046 6.104 1.00 94.38 81 HIS A O 1
ATOM 692 N N . ARG A 1 82 ? 17.637 -8.227 4.026 1.00 92.44 82 ARG A N 1
ATOM 693 C CA . ARG A 1 82 ? 18.829 -7.375 4.142 1.00 92.44 82 ARG A CA 1
ATOM 694 C C . ARG A 1 82 ? 18.514 -6.027 4.800 1.00 92.44 82 ARG A C 1
ATOM 696 O O . ARG A 1 82 ? 19.364 -5.497 5.501 1.00 92.44 82 ARG A O 1
ATOM 703 N N . ILE A 1 83 ? 17.294 -5.506 4.644 1.00 92.75 83 ILE A N 1
ATOM 704 C CA . ILE A 1 83 ? 16.810 -4.356 5.432 1.00 92.75 83 ILE A CA 1
ATOM 705 C C . ILE A 1 83 ? 16.696 -4.732 6.915 1.00 92.75 83 ILE A C 1
ATOM 707 O O . ILE A 1 83 ? 17.103 -3.950 7.766 1.00 92.75 83 ILE A O 1
ATOM 711 N N . GLN A 1 84 ? 16.218 -5.938 7.229 1.00 94.50 84 GLN A N 1
ATOM 712 C CA . GLN A 1 84 ? 16.104 -6.436 8.602 1.00 94.50 84 GLN A CA 1
ATOM 713 C C . GLN A 1 84 ? 17.461 -6.527 9.317 1.00 94.50 84 GLN A C 1
ATOM 715 O O . GLN A 1 84 ? 17.526 -6.324 10.520 1.00 94.50 84 GLN A O 1
ATOM 720 N N . GLN A 1 85 ? 18.569 -6.736 8.599 1.00 93.06 85 GLN A N 1
ATOM 721 C CA . GLN A 1 85 ? 19.912 -6.687 9.202 1.00 93.06 85 GLN A CA 1
ATOM 722 C C . GLN A 1 85 ? 20.290 -5.286 9.727 1.00 93.06 85 GLN A C 1
ATOM 724 O O . GLN A 1 85 ? 21.160 -5.183 10.583 1.00 93.06 85 GLN A O 1
ATOM 729 N N . MET A 1 86 ? 19.622 -4.226 9.254 1.00 87.88 86 MET A N 1
ATOM 730 C CA . MET A 1 86 ? 19.746 -2.849 9.763 1.00 87.88 86 MET A CA 1
ATOM 731 C C . MET A 1 86 ? 18.645 -2.480 10.776 1.00 87.88 86 MET A C 1
ATOM 733 O O . MET A 1 86 ? 18.704 -1.411 11.376 1.00 87.88 86 MET A O 1
ATOM 737 N N . LEU A 1 87 ? 17.623 -3.329 10.923 1.00 89.06 87 LEU A N 1
ATOM 738 C CA . LEU A 1 87 ? 16.436 -3.143 11.764 1.00 89.06 87 LEU A CA 1
ATOM 739 C C . LEU A 1 87 ? 16.017 -4.506 12.359 1.00 89.06 87 LEU A C 1
ATOM 741 O O . LEU A 1 87 ? 14.965 -5.034 11.983 1.00 89.06 87 LEU A O 1
ATOM 745 N N . PRO A 1 88 ? 16.844 -5.116 13.234 1.00 88.94 88 PRO A N 1
ATOM 746 C CA . PRO A 1 88 ? 16.623 -6.483 13.716 1.00 88.94 88 PRO A CA 1
ATOM 747 C C . PRO A 1 88 ? 15.304 -6.620 14.487 1.00 88.94 88 PRO A C 1
ATOM 749 O O . PRO A 1 88 ? 14.604 -7.622 14.340 1.00 88.94 88 PRO A O 1
ATOM 752 N N . ASP A 1 89 ? 14.921 -5.569 15.215 1.00 87.19 89 ASP A N 1
ATOM 753 C CA . ASP A 1 89 ? 13.715 -5.512 16.048 1.00 87.19 89 ASP A CA 1
ATOM 754 C C . ASP A 1 89 ? 12.415 -5.372 15.234 1.00 87.19 89 ASP A C 1
ATOM 756 O O . ASP A 1 89 ? 11.315 -5.440 15.785 1.00 87.19 89 ASP A O 1
ATOM 760 N N . LYS A 1 90 ? 12.503 -5.172 13.909 1.00 89.38 90 LYS A N 1
ATOM 761 C CA . LYS A 1 90 ? 11.334 -5.114 13.021 1.00 89.38 90 LYS A CA 1
ATOM 762 C C . LYS A 1 90 ? 11.195 -6.425 12.257 1.00 89.38 90 LYS A C 1
ATOM 764 O O . LYS A 1 90 ? 12.018 -6.773 11.411 1.00 89.38 90 LYS A O 1
ATOM 769 N N . SER A 1 91 ? 10.094 -7.134 12.491 1.00 92.44 91 SER A N 1
ATOM 770 C CA . SER A 1 91 ? 9.761 -8.333 11.717 1.00 92.44 91 SER A CA 1
ATOM 771 C C . SER A 1 91 ? 9.580 -8.009 10.228 1.00 92.44 91 SER A C 1
ATOM 773 O O . SER A 1 91 ? 9.122 -6.924 9.862 1.00 92.44 91 SER A O 1
ATOM 775 N N . ILE A 1 92 ? 9.861 -8.980 9.351 1.00 92.25 92 ILE A N 1
ATOM 776 C CA . ILE A 1 92 ? 9.679 -8.847 7.892 1.00 92.25 92 ILE A CA 1
ATOM 777 C C . ILE A 1 92 ? 8.253 -8.379 7.553 1.00 92.25 92 ILE A C 1
ATOM 779 O O . ILE A 1 92 ? 8.069 -7.525 6.686 1.00 92.25 92 ILE A O 1
ATOM 783 N N . ALA A 1 93 ? 7.244 -8.876 8.276 1.00 90.00 93 ALA A N 1
ATOM 784 C CA . ALA A 1 93 ? 5.857 -8.448 8.125 1.00 90.00 93 ALA A CA 1
ATOM 785 C C . ALA A 1 93 ? 5.666 -6.950 8.437 1.00 90.00 93 ALA A C 1
ATOM 787 O O . ALA A 1 93 ? 5.003 -6.250 7.669 1.00 90.00 93 ALA A O 1
ATOM 788 N N . SER A 1 94 ? 6.289 -6.434 9.506 1.00 91.31 94 SER A N 1
ATOM 789 C CA . SER A 1 94 ? 6.264 -5.003 9.838 1.00 91.31 94 SER A CA 1
ATOM 790 C C . SER A 1 94 ? 7.008 -4.163 8.790 1.00 91.31 94 SER A C 1
ATOM 792 O O . SER A 1 94 ? 6.454 -3.181 8.297 1.00 91.31 94 SER A O 1
ATOM 794 N N . LEU A 1 95 ? 8.195 -4.597 8.338 1.00 93.00 95 LEU A N 1
ATOM 795 C CA . LEU A 1 95 ? 8.952 -3.937 7.258 1.00 93.00 95 LEU A CA 1
ATOM 796 C C . LEU A 1 95 ? 8.131 -3.818 5.958 1.00 93.00 95 LEU A C 1
ATOM 798 O O . LEU A 1 95 ? 8.132 -2.774 5.301 1.00 93.00 95 LEU A O 1
ATOM 802 N N . VAL A 1 96 ? 7.400 -4.874 5.585 1.00 93.75 96 VAL A N 1
ATOM 803 C CA . VAL A 1 96 ? 6.539 -4.898 4.390 1.00 93.75 96 VAL A CA 1
ATOM 804 C C . VAL A 1 96 ? 5.288 -4.026 4.580 1.00 93.75 96 VAL A C 1
ATOM 806 O O . VAL A 1 96 ? 4.935 -3.257 3.681 1.00 93.75 96 VAL A O 1
ATOM 809 N N . LYS A 1 97 ? 4.639 -4.073 5.751 1.00 89.44 97 LYS A N 1
ATOM 810 C CA . LYS A 1 97 ? 3.491 -3.213 6.109 1.00 89.44 97 LYS A CA 1
ATOM 811 C C . LYS A 1 97 ? 3.874 -1.726 6.072 1.00 89.44 97 LYS A C 1
ATOM 813 O O . LYS A 1 97 ? 3.142 -0.905 5.503 1.00 89.44 97 LYS A O 1
ATOM 818 N N . PHE A 1 98 ? 5.053 -1.389 6.597 1.00 90.62 98 PHE A N 1
ATOM 819 C CA . PHE A 1 98 ? 5.617 -0.045 6.541 1.00 90.62 98 PHE A CA 1
ATOM 820 C C . PHE A 1 98 ? 5.934 0.379 5.103 1.00 90.62 98 PHE A C 1
ATOM 822 O O . PHE A 1 98 ? 5.483 1.444 4.685 1.00 90.62 98 PHE A O 1
ATOM 829 N N . TYR A 1 99 ? 6.593 -0.473 4.302 1.00 92.06 99 TYR A N 1
ATOM 830 C CA . TYR A 1 99 ? 6.894 -0.197 2.889 1.00 92.06 99 TYR A CA 1
ATOM 831 C C . TYR A 1 99 ? 5.670 0.276 2.097 1.00 92.06 99 TYR A C 1
ATOM 833 O O . TYR A 1 99 ? 5.742 1.293 1.404 1.00 92.06 99 TYR A O 1
ATOM 841 N N . TYR A 1 100 ? 4.542 -0.436 2.188 1.00 88.19 100 TYR A N 1
ATOM 842 C CA . TYR A 1 100 ? 3.338 -0.072 1.436 1.00 88.19 100 TYR A CA 1
ATOM 843 C C . TYR A 1 100 ? 2.693 1.226 1.937 1.00 88.19 100 TYR A C 1
ATOM 845 O O . TYR A 1 100 ? 2.197 2.009 1.123 1.00 88.19 100 TYR A O 1
ATOM 853 N N . SER A 1 101 ? 2.759 1.494 3.243 1.00 82.06 101 SER A N 1
ATOM 854 C CA . SER A 1 101 ? 2.258 2.732 3.853 1.00 82.06 101 SER A CA 1
ATOM 855 C C . SER A 1 101 ? 3.117 3.944 3.462 1.00 82.06 101 SER A C 1
ATOM 857 O O . SER A 1 101 ? 2.606 4.927 2.923 1.00 82.06 101 SER A O 1
ATOM 859 N N . TRP A 1 102 ? 4.437 3.839 3.627 1.00 85.25 102 TRP A N 1
ATOM 860 C CA . TRP A 1 102 ? 5.426 4.868 3.289 1.00 85.25 102 TRP A CA 1
ATOM 861 C C . TRP A 1 102 ? 5.515 5.141 1.781 1.00 85.25 102 TRP A C 1
ATOM 863 O O . TRP A 1 102 ? 5.581 6.292 1.352 1.00 85.25 102 TRP A O 1
ATOM 873 N N . LYS A 1 103 ? 5.421 4.113 0.929 1.00 78.94 103 LYS A N 1
ATOM 874 C CA . LYS A 1 103 ? 5.383 4.304 -0.531 1.00 78.94 103 LYS A CA 1
ATOM 875 C C . LYS A 1 103 ? 4.174 5.136 -0.973 1.00 78.94 103 LYS A C 1
ATOM 877 O O . LYS A 1 103 ? 4.293 5.919 -1.914 1.00 78.94 103 LYS A O 1
ATOM 882 N N . LYS A 1 104 ? 3.027 4.976 -0.302 1.00 68.38 104 LYS A N 1
ATOM 883 C CA . LYS A 1 104 ? 1.764 5.669 -0.611 1.00 68.38 104 LYS A CA 1
ATOM 884 C C . LYS A 1 104 ? 1.802 7.162 -0.254 1.00 68.38 104 LYS A C 1
ATOM 886 O O . LYS A 1 104 ? 1.103 7.951 -0.889 1.00 68.38 104 LYS A O 1
ATOM 891 N N . THR A 1 105 ? 2.624 7.563 0.718 1.00 59.09 105 THR A N 1
ATOM 892 C CA . THR A 1 105 ? 2.879 8.976 1.050 1.00 59.09 105 THR A CA 1
ATOM 893 C C . THR A 1 105 ? 4.037 9.561 0.238 1.00 59.09 105 THR A C 1
ATOM 895 O O . THR A 1 105 ? 3.914 10.679 -0.262 1.00 59.09 105 THR A O 1
ATOM 898 N N . ARG A 1 106 ? 5.113 8.799 -0.006 1.00 59.09 106 ARG A N 1
ATOM 899 C CA . ARG A 1 106 ? 6.309 9.259 -0.741 1.00 59.09 106 ARG A CA 1
ATOM 900 C C . ARG A 1 106 ? 6.053 9.634 -2.209 1.00 59.09 106 ARG A C 1
ATOM 902 O O . ARG A 1 106 ? 6.795 10.433 -2.770 1.00 59.09 106 ARG A O 1
ATOM 909 N N . THR A 1 107 ? 4.992 9.129 -2.844 1.00 51.84 107 THR A N 1
ATOM 910 C CA . THR A 1 107 ? 4.588 9.569 -4.198 1.00 51.84 107 THR A CA 1
ATOM 911 C C . THR A 1 107 ? 3.944 10.959 -4.248 1.00 51.84 107 THR A C 1
ATOM 913 O O . THR A 1 107 ? 3.694 11.452 -5.344 1.00 51.84 107 THR A O 1
ATOM 916 N N . LYS A 1 108 ? 3.660 11.600 -3.102 1.00 44.00 108 LYS A N 1
ATOM 917 C CA . LYS A 1 108 ? 3.154 12.984 -3.045 1.00 44.00 108 LYS A CA 1
ATOM 918 C C . LYS A 1 108 ? 4.254 14.039 -2.877 1.00 44.00 108 LYS A C 1
ATOM 920 O O . LYS A 1 108 ? 3.956 15.226 -2.991 1.00 44.00 108 LYS A O 1
ATOM 925 N N . THR A 1 109 ? 5.499 13.647 -2.609 1.00 47.06 109 THR A N 1
ATOM 926 C CA . THR A 1 109 ? 6.588 14.606 -2.383 1.00 47.06 109 THR A CA 1
ATOM 927 C C . THR A 1 109 ? 7.050 15.229 -3.705 1.00 47.06 109 THR A C 1
ATOM 929 O O . THR A 1 109 ? 7.292 14.528 -4.689 1.00 47.06 109 THR A O 1
ATOM 932 N N . SER A 1 110 ? 7.117 16.562 -3.742 1.00 47.28 110 SER A N 1
ATOM 933 C CA . SER A 1 110 ? 7.279 17.354 -4.970 1.00 47.28 110 SER A CA 1
ATOM 934 C C . SER A 1 110 ? 8.601 17.098 -5.709 1.00 47.28 110 SER A C 1
ATOM 936 O O . SER A 1 110 ? 9.621 16.742 -5.121 1.00 47.28 110 SER A O 1
ATOM 938 N N . VAL A 1 111 ? 8.603 17.386 -7.016 1.00 48.72 111 VAL A N 1
ATOM 939 C CA . VAL A 1 111 ? 9.767 17.326 -7.924 1.00 48.72 111 VAL A CA 1
ATOM 940 C C . VAL A 1 111 ? 10.984 18.101 -7.385 1.00 48.72 111 VAL A C 1
ATOM 942 O O . VAL A 1 111 ? 12.120 17.754 -7.709 1.00 48.72 111 VAL A O 1
ATOM 945 N N . MET A 1 112 ? 10.767 19.109 -6.534 1.00 43.75 112 MET A N 1
ATOM 946 C CA . MET A 1 112 ? 11.821 19.926 -5.919 1.00 43.75 112 MET A CA 1
ATOM 947 C C . MET A 1 112 ? 12.794 19.118 -5.038 1.00 43.75 112 MET A C 1
ATOM 949 O O . MET A 1 112 ? 14.006 19.292 -5.174 1.00 43.75 112 MET A O 1
ATOM 953 N N . ASP A 1 113 ? 12.313 18.162 -4.235 1.00 52.44 113 ASP A N 1
ATOM 954 C CA . ASP A 1 113 ? 13.166 17.337 -3.352 1.00 52.44 113 ASP A CA 1
ATOM 955 C C . ASP A 1 113 ? 14.176 16.483 -4.130 1.00 52.44 113 ASP A C 1
ATOM 957 O O . ASP A 1 113 ? 15.251 16.125 -3.636 1.00 52.44 113 ASP A O 1
ATOM 961 N N . ARG A 1 114 ? 13.853 16.181 -5.392 1.00 50.34 114 ARG A N 1
ATOM 962 C CA . ARG A 1 114 ? 14.704 15.402 -6.294 1.00 50.34 114 ARG A CA 1
ATOM 963 C C . ARG A 1 114 ? 15.966 16.161 -6.718 1.00 50.34 114 ARG A C 1
ATOM 965 O O . ARG A 1 114 ? 16.936 15.526 -7.123 1.00 50.34 114 ARG A O 1
ATOM 972 N N . HIS A 1 115 ? 15.966 17.492 -6.619 1.00 55.94 115 HIS A N 1
ATOM 973 C CA . HIS A 1 115 ? 17.124 18.327 -6.935 1.00 55.94 115 HIS A CA 1
ATOM 974 C C . HIS A 1 115 ? 18.061 18.519 -5.734 1.00 55.94 115 HIS A C 1
ATOM 976 O O . HIS A 1 115 ? 19.277 18.462 -5.916 1.00 55.94 115 HIS A O 1
ATOM 982 N N . ALA A 1 116 ? 17.522 18.634 -4.515 1.00 49.69 116 ALA A N 1
ATOM 983 C CA . ALA A 1 116 ? 18.320 18.790 -3.295 1.00 49.69 116 ALA A CA 1
ATOM 984 C C . ALA A 1 116 ? 19.249 17.587 -3.035 1.00 49.69 116 ALA A C 1
ATOM 986 O O . ALA A 1 116 ? 20.441 17.760 -2.783 1.00 49.69 116 ALA A O 1
ATOM 987 N N . ARG A 1 117 ? 18.746 16.349 -3.188 1.00 55.88 117 ARG A N 1
ATOM 988 C CA . ARG A 1 117 ? 19.561 15.131 -2.983 1.00 55.88 117 ARG A CA 1
ATOM 989 C C . ARG A 1 117 ? 20.654 14.922 -4.049 1.00 55.88 117 ARG A C 1
ATOM 991 O O . ARG A 1 117 ? 21.545 14.108 -3.822 1.00 55.88 117 ARG A O 1
ATOM 998 N N . LYS A 1 118 ? 20.618 15.631 -5.190 1.00 52.19 118 LYS A N 1
ATOM 999 C CA . LYS A 1 118 ? 21.670 15.542 -6.219 1.00 52.19 118 LYS A CA 1
ATOM 1000 C C . LYS A 1 118 ? 22.854 16.475 -5.929 1.00 52.19 118 LYS A C 1
ATOM 1002 O O . LYS A 1 118 ? 23.989 16.038 -6.058 1.00 52.19 118 LYS A O 1
ATOM 1007 N N . GLN A 1 119 ? 22.599 17.699 -5.459 1.00 47.81 119 GLN A N 1
ATOM 1008 C CA . GLN A 1 119 ? 23.665 18.654 -5.120 1.00 47.81 119 GLN A CA 1
ATOM 1009 C C . GLN A 1 119 ? 24.537 18.224 -3.933 1.00 47.81 119 GLN A C 1
ATOM 1011 O O . GLN A 1 119 ? 25.686 18.640 -3.862 1.00 47.81 119 GLN A O 1
ATOM 1016 N N . LYS A 1 120 ? 24.015 17.403 -3.008 1.00 49.53 120 LYS A N 1
ATOM 1017 C CA . LYS A 1 120 ? 24.819 16.893 -1.888 1.00 49.53 120 LYS A CA 1
ATOM 1018 C C . LYS A 1 120 ? 25.851 15.843 -2.334 1.00 49.53 120 LYS A C 1
ATOM 1020 O O . LYS A 1 120 ? 26.991 15.913 -1.903 1.00 49.53 120 LYS A O 1
ATOM 1025 N N . ARG A 1 121 ? 25.479 14.937 -3.251 1.00 50.94 121 ARG A N 1
ATOM 1026 C CA . ARG A 1 121 ? 26.391 13.900 -3.777 1.00 50.94 121 ARG A CA 1
ATOM 1027 C C . ARG A 1 121 ? 27.539 14.490 -4.598 1.00 50.94 121 ARG A C 1
ATOM 1029 O O . ARG A 1 121 ? 28.680 14.129 -4.372 1.00 50.94 121 ARG A O 1
ATOM 1036 N N . GLU A 1 122 ? 27.243 15.474 -5.451 1.00 50.09 122 GLU A N 1
ATOM 1037 C CA . GLU A 1 122 ? 28.243 16.189 -6.272 1.00 50.09 122 GLU A CA 1
ATOM 1038 C C . GLU A 1 122 ? 29.247 17.036 -5.448 1.00 50.09 122 GLU A C 1
ATOM 1040 O O . GLU A 1 122 ? 30.077 17.722 -6.038 1.00 50.09 122 GLU A O 1
ATOM 1045 N N . ARG A 1 123 ? 29.156 17.037 -4.107 1.00 46.22 123 ARG A N 1
ATOM 1046 C CA . ARG A 1 123 ? 30.054 17.769 -3.195 1.00 46.22 123 ARG A CA 1
ATOM 1047 C C . ARG A 1 123 ? 30.856 16.862 -2.255 1.00 46.22 123 ARG A C 1
ATOM 1049 O O . ARG A 1 123 ? 31.862 17.305 -1.726 1.00 46.22 123 ARG A O 1
ATOM 1056 N N . GLU A 1 124 ? 30.405 15.626 -2.046 1.00 47.94 124 GLU A N 1
ATOM 1057 C CA . GLU A 1 124 ? 31.112 14.604 -1.254 1.00 47.94 124 GLU A CA 1
ATOM 1058 C C . GLU A 1 124 ? 32.088 13.796 -2.138 1.00 47.94 124 GLU A C 1
ATOM 1060 O O . GLU A 1 124 ? 33.070 13.265 -1.645 1.00 47.94 124 GLU A O 1
ATOM 1065 N N . GLU A 1 125 ? 31.860 13.760 -3.457 1.00 44.31 125 GLU A N 1
ATOM 1066 C CA . GLU A 1 125 ? 32.697 13.071 -4.461 1.00 44.31 125 GLU A CA 1
ATOM 1067 C C . GLU A 1 125 ? 33.930 13.896 -4.905 1.00 44.31 125 GLU A C 1
ATOM 1069 O O . GLU A 1 125 ? 34.760 13.412 -5.662 1.00 44.31 125 GLU A O 1
ATOM 1074 N N . SER A 1 126 ? 34.063 15.153 -4.459 1.00 41.78 126 SER A N 1
ATOM 1075 C CA . SER A 1 126 ? 35.123 16.082 -4.899 1.00 41.78 126 SER A CA 1
ATOM 1076 C C . SER A 1 126 ? 36.287 16.267 -3.917 1.00 41.78 126 SER A C 1
ATOM 1078 O O . SER A 1 126 ? 37.140 17.116 -4.166 1.00 41.78 126 SER A O 1
ATOM 1080 N N . GLU A 1 127 ? 36.303 15.545 -2.794 1.00 40.78 127 GLU A N 1
ATOM 1081 C CA . GLU A 1 127 ? 37.288 15.727 -1.710 1.00 40.78 127 GLU A CA 1
ATOM 1082 C C . GLU A 1 127 ? 38.229 14.514 -1.514 1.00 40.78 127 GLU A C 1
ATOM 1084 O O . GLU A 1 127 ? 39.092 14.574 -0.647 1.00 40.78 127 GLU A O 1
ATOM 1089 N N . ASP A 1 128 ? 38.109 13.451 -2.330 1.00 36.88 128 ASP A N 1
ATOM 1090 C CA . ASP A 1 128 ? 38.763 12.137 -2.104 1.00 36.88 128 ASP A CA 1
ATOM 1091 C C . ASP A 1 128 ? 39.650 11.642 -3.283 1.00 36.88 128 ASP A C 1
ATOM 1093 O O . ASP A 1 128 ? 40.089 10.497 -3.300 1.00 36.88 128 ASP A O 1
ATOM 1097 N N . GLU A 1 129 ? 39.933 12.486 -4.291 1.00 36.44 129 GLU A N 1
ATOM 1098 C CA . GLU A 1 129 ? 40.745 12.137 -5.487 1.00 36.44 129 GLU A CA 1
ATOM 1099 C C . GLU A 1 129 ? 42.031 12.984 -5.643 1.00 36.44 129 GLU A C 1
ATOM 1101 O O . GLU A 1 129 ? 42.421 13.359 -6.751 1.00 36.44 129 GLU A O 1
ATOM 1106 N N . THR A 1 130 ? 42.728 13.308 -4.547 1.00 39.56 130 THR A N 1
ATOM 1107 C CA . THR A 1 130 ? 44.054 13.955 -4.630 1.00 39.56 130 THR A CA 1
ATOM 1108 C C . THR A 1 130 ? 45.102 13.319 -3.723 1.00 39.56 130 THR A C 1
ATOM 1110 O O . THR A 1 130 ? 45.505 13.938 -2.745 1.00 39.56 130 THR A O 1
ATOM 1113 N N . GLU A 1 131 ? 45.612 12.141 -4.099 1.00 34.91 131 GLU A N 1
ATOM 1114 C CA . GLU A 1 131 ? 47.019 11.781 -3.863 1.00 34.91 131 GLU A CA 1
ATOM 1115 C C . GLU A 1 131 ? 47.513 10.636 -4.787 1.00 34.91 131 GLU A C 1
ATOM 1117 O O . GLU A 1 131 ? 46.789 9.689 -5.076 1.00 34.91 131 GLU A O 1
ATOM 1122 N N . GLU A 1 132 ? 48.778 10.761 -5.216 1.00 29.88 132 GLU A N 1
ATOM 1123 C CA . GLU A 1 132 ? 49.646 9.797 -5.937 1.00 29.88 132 GLU A CA 1
ATOM 1124 C C . GLU A 1 132 ? 49.570 9.584 -7.480 1.00 29.88 132 GLU A C 1
ATOM 1126 O O . GLU A 1 132 ? 48.552 9.733 -8.147 1.00 29.88 132 GLU A O 1
ATOM 1131 N N . ALA A 1 133 ? 50.743 9.185 -8.014 1.00 30.05 133 ALA A N 1
ATOM 1132 C CA . ALA A 1 133 ? 51.096 8.740 -9.379 1.00 30.05 133 ALA A CA 1
ATOM 1133 C C . ALA A 1 133 ? 51.291 9.792 -10.511 1.00 30.05 133 ALA A C 1
ATOM 1135 O O . ALA A 1 133 ? 50.441 10.042 -11.363 1.00 30.05 133 ALA A O 1
ATOM 1136 N N . ILE A 1 134 ? 52.523 10.311 -10.587 1.00 32.22 134 ILE A N 1
ATOM 1137 C CA . ILE A 1 134 ? 53.114 11.094 -11.696 1.00 32.22 134 ILE A CA 1
ATOM 1138 C C . ILE A 1 134 ? 53.580 10.152 -12.837 1.00 32.22 134 ILE A C 1
ATOM 1140 O O . ILE A 1 134 ? 54.042 9.061 -12.514 1.00 32.22 134 ILE A O 1
ATOM 1144 N N . VAL A 1 135 ? 53.553 10.587 -14.122 1.00 30.23 135 VAL A N 1
ATOM 1145 C CA . VAL A 1 135 ? 54.653 10.491 -15.146 1.00 30.23 135 VAL A CA 1
ATOM 1146 C C . VAL A 1 135 ? 54.179 10.671 -16.625 1.00 30.23 135 VAL A C 1
ATOM 1148 O O . VAL A 1 135 ? 53.428 9.864 -17.157 1.00 30.23 135 VAL A O 1
ATOM 1151 N N . ASN A 1 136 ? 54.750 11.692 -17.299 1.00 28.27 136 ASN A N 1
ATOM 1152 C CA . ASN A 1 136 ? 54.976 11.904 -18.759 1.00 28.27 136 ASN A CA 1
ATOM 1153 C C . ASN A 1 136 ? 53.848 12.270 -19.777 1.00 28.27 136 ASN A C 1
ATOM 1155 O O . ASN A 1 136 ? 53.348 11.422 -20.507 1.00 28.27 136 ASN A O 1
ATOM 1159 N N . ASN A 1 137 ? 53.593 13.586 -19.924 1.00 33.38 137 ASN A N 1
ATOM 1160 C CA . ASN A 1 137 ? 53.818 14.478 -21.105 1.00 33.38 137 ASN A CA 1
ATOM 1161 C C . ASN A 1 137 ? 53.988 13.927 -22.560 1.00 33.38 137 ASN A C 1
ATOM 1163 O O . ASN A 1 137 ? 54.568 12.858 -22.731 1.00 33.38 137 ASN A O 1
ATOM 1167 N N . PRO A 1 138 ? 53.834 14.779 -23.620 1.00 47.88 138 PRO A N 1
ATOM 1168 C CA . PRO A 1 138 ? 52.942 15.956 -23.794 1.00 47.88 138 PRO A CA 1
ATOM 1169 C C . PRO A 1 138 ? 52.375 16.157 -25.239 1.00 47.88 138 PRO A C 1
ATOM 1171 O O . PRO A 1 138 ? 52.898 15.588 -26.195 1.00 47.88 138 PRO A O 1
ATOM 1174 N N . SER A 1 139 ? 51.376 17.045 -25.416 1.00 27.44 139 SER A N 1
ATOM 1175 C CA . SER A 1 139 ? 51.187 18.023 -26.539 1.00 27.44 139 SER A CA 1
ATOM 1176 C C . SER A 1 139 ? 49.705 18.428 -26.731 1.00 27.44 139 SER A C 1
ATOM 1178 O O . SER A 1 139 ? 48.824 17.635 -26.419 1.00 27.44 139 SER A O 1
ATOM 1180 N N . ASP A 1 140 ? 49.326 19.583 -27.298 1.00 26.98 140 ASP A N 1
ATOM 1181 C CA . ASP A 1 140 ? 49.831 20.970 -27.179 1.00 26.98 140 ASP A CA 1
ATOM 1182 C C . ASP A 1 140 ? 48.732 21.950 -27.709 1.00 26.98 140 ASP A C 1
ATOM 1184 O O . ASP A 1 140 ? 47.890 21.549 -28.512 1.00 26.98 140 ASP A O 1
ATOM 1188 N N . ILE A 1 141 ? 48.802 23.230 -27.321 1.00 33.31 141 ILE A N 1
ATOM 1189 C CA . ILE A 1 141 ? 48.155 24.433 -27.906 1.00 33.31 141 ILE A CA 1
ATOM 1190 C C . ILE A 1 141 ? 46.665 24.769 -27.590 1.00 33.31 141 ILE A C 1
ATOM 1192 O O . ILE A 1 141 ? 45.716 24.015 -27.784 1.00 33.31 141 ILE A O 1
ATOM 1196 N N . GLU A 1 142 ? 46.531 26.023 -27.139 1.00 32.09 142 GLU A N 1
ATOM 1197 C CA . GLU A 1 142 ? 45.409 26.870 -26.687 1.00 32.09 142 GLU A CA 1
ATOM 1198 C C . GLU A 1 142 ? 44.409 27.307 -27.814 1.00 32.09 142 GLU A C 1
ATOM 1200 O O . GLU A 1 142 ? 44.536 26.864 -28.950 1.00 32.09 142 GLU A O 1
ATOM 1205 N N . ASN A 1 143 ? 43.382 28.177 -27.665 1.00 29.70 143 ASN A N 1
ATOM 1206 C CA . ASN A 1 143 ? 43.019 29.206 -26.658 1.00 29.70 143 ASN A CA 1
ATOM 1207 C C . ASN A 1 143 ? 41.468 29.483 -26.629 1.00 29.70 143 ASN A C 1
ATOM 1209 O O . ASN A 1 143 ? 40.694 28.720 -27.212 1.00 29.70 143 ASN A O 1
ATOM 1213 N N . ASP A 1 144 ? 40.972 30.543 -25.961 1.00 31.16 144 ASP A N 1
ATOM 1214 C CA . ASP A 1 144 ? 39.551 30.760 -25.570 1.00 31.16 144 ASP A CA 1
ATOM 1215 C C . ASP A 1 144 ? 38.953 32.153 -25.930 1.00 31.16 144 ASP A C 1
ATOM 1217 O O . ASP A 1 144 ? 39.677 33.140 -25.995 1.00 31.16 144 ASP A O 1
ATOM 1221 N N . SER A 1 145 ? 37.608 32.229 -26.039 1.00 32.81 145 SER A N 1
ATOM 1222 C CA . SER A 1 145 ? 36.664 33.217 -25.429 1.00 32.81 145 SER A CA 1
ATOM 1223 C C . SER A 1 145 ? 35.558 33.899 -26.290 1.00 32.81 145 SER A C 1
ATOM 1225 O O . SER A 1 145 ? 35.838 34.657 -27.208 1.00 32.81 145 SER A O 1
ATOM 1227 N N . LYS A 1 146 ? 34.311 33.820 -25.755 1.00 33.28 146 LYS A N 1
ATOM 1228 C CA . LYS A 1 146 ? 33.155 34.785 -25.796 1.00 33.28 146 LYS A CA 1
ATOM 1229 C C . LYS A 1 146 ? 32.373 35.052 -27.117 1.00 33.28 146 LYS A C 1
ATOM 1231 O O . LYS A 1 146 ? 32.928 34.886 -28.184 1.00 33.28 146 LYS A O 1
ATOM 1236 N N . LYS A 1 147 ? 31.118 35.579 -27.141 1.00 31.08 147 LYS A N 1
ATOM 1237 C CA . LYS A 1 147 ? 29.893 35.552 -26.260 1.00 31.08 147 LYS A CA 1
ATOM 1238 C C . LYS A 1 147 ? 28.753 36.439 -26.872 1.00 31.08 147 LYS A C 1
ATOM 1240 O O . LYS A 1 147 ? 29.032 37.601 -27.115 1.00 31.08 147 LYS A O 1
ATOM 1245 N N . GLU A 1 148 ? 27.489 35.952 -26.945 1.00 29.52 148 GLU A N 1
ATOM 1246 C CA . GLU A 1 148 ? 26.190 36.711 -27.123 1.00 29.52 148 GLU A CA 1
ATOM 1247 C C . GLU A 1 148 ? 25.943 37.510 -28.452 1.00 29.52 148 GLU A C 1
ATOM 1249 O O . GLU A 1 148 ? 26.902 37.877 -29.108 1.00 29.52 148 GLU A O 1
ATOM 1254 N N . SER A 1 149 ? 24.724 37.854 -28.952 1.00 29.98 149 SER A N 1
ATOM 1255 C CA . SER A 1 149 ? 23.294 37.536 -28.640 1.00 29.98 149 SER A CA 1
ATOM 1256 C C . SER A 1 149 ? 22.277 38.029 -29.726 1.00 29.98 149 SER A C 1
ATOM 1258 O O . SER A 1 149 ? 22.399 39.174 -30.139 1.00 29.98 149 SER A O 1
ATOM 1260 N N . LYS A 1 150 ? 21.168 37.276 -29.976 1.00 30.59 150 LYS A N 1
ATOM 1261 C CA . LYS A 1 150 ? 19.810 37.696 -30.507 1.00 30.59 150 LYS A CA 1
ATOM 1262 C C . LYS A 1 150 ? 19.708 38.280 -31.958 1.00 30.59 150 LYS A C 1
ATOM 1264 O O . LYS A 1 150 ? 20.695 38.788 -32.455 1.00 30.59 150 LYS A O 1
ATOM 1269 N N . LYS A 1 151 ? 18.575 38.275 -32.711 1.00 28.17 151 LYS A N 1
ATOM 1270 C CA . LYS A 1 151 ? 17.140 37.850 -32.559 1.00 28.17 151 LYS A CA 1
ATOM 1271 C C . LYS A 1 151 ? 16.454 37.711 -33.964 1.00 28.17 151 LYS A C 1
ATOM 1273 O O . LYS A 1 151 ? 16.884 38.444 -34.835 1.00 28.17 151 LYS A O 1
ATOM 1278 N N . GLU A 1 152 ? 15.383 36.892 -34.108 1.00 23.89 152 GLU A N 1
ATOM 1279 C CA . GLU A 1 152 ? 14.210 36.950 -35.069 1.00 23.89 152 GLU A CA 1
ATOM 1280 C C . GLU A 1 152 ? 14.417 37.238 -36.599 1.00 23.89 152 GLU A C 1
ATOM 1282 O O . GLU A 1 152 ? 15.213 38.085 -36.955 1.00 23.89 152 GLU A O 1
ATOM 1287 N N . GLY A 1 153 ? 13.707 36.671 -37.602 1.00 25.14 153 GLY A N 1
ATOM 1288 C CA . GLY A 1 153 ? 12.661 35.627 -37.720 1.00 25.14 153 GLY A CA 1
ATOM 1289 C C . GLY A 1 153 ? 12.052 35.541 -39.163 1.00 25.14 153 GLY A C 1
ATOM 1290 O O . GLY A 1 153 ? 12.261 36.450 -39.951 1.00 25.14 153 GLY A O 1
ATOM 1291 N N . ILE A 1 154 ? 11.248 34.495 -39.461 1.00 26.67 154 ILE A N 1
ATOM 1292 C CA . ILE A 1 154 ? 10.268 34.334 -40.592 1.00 26.67 154 ILE A CA 1
ATOM 1293 C C . ILE A 1 154 ? 10.755 34.013 -42.050 1.00 26.67 154 ILE A C 1
ATOM 1295 O O . ILE A 1 154 ? 11.298 34.854 -42.745 1.00 26.67 154 ILE A O 1
ATOM 1299 N N . ALA A 1 155 ? 10.401 32.788 -42.494 1.00 27.30 155 ALA A N 1
ATOM 1300 C CA . ALA A 1 155 ? 9.912 32.259 -43.801 1.00 27.30 155 ALA A CA 1
ATOM 1301 C C . ALA A 1 155 ? 10.462 32.610 -45.227 1.00 27.30 155 ALA A C 1
ATOM 1303 O O . ALA A 1 155 ? 10.545 33.762 -45.630 1.00 27.30 155 ALA A O 1
ATOM 1304 N N . ASN A 1 156 ? 10.523 31.526 -46.032 1.00 25.45 156 ASN A N 1
ATOM 1305 C CA . ASN A 1 156 ? 10.301 31.354 -47.493 1.00 25.45 156 ASN A CA 1
ATOM 1306 C C . ASN A 1 156 ? 11.418 31.501 -48.573 1.00 25.45 156 ASN A C 1
ATOM 1308 O O . ASN A 1 156 ? 12.024 32.544 -48.759 1.00 25.45 156 ASN A O 1
ATOM 1312 N N . GLU A 1 157 ? 11.488 30.421 -49.378 1.00 25.00 157 GLU A N 1
ATOM 1313 C CA . GLU A 1 157 ? 11.762 30.281 -50.832 1.00 25.00 157 GLU A CA 1
ATOM 1314 C C . GLU A 1 157 ? 13.162 30.386 -51.501 1.00 25.00 157 GLU A C 1
ATOM 1316 O O . GLU A 1 157 ? 13.989 31.247 -51.233 1.00 25.00 157 GLU A O 1
ATOM 1321 N N . SER A 1 158 ? 13.320 29.516 -52.518 1.00 25.55 158 SER A N 1
ATOM 1322 C CA . SER A 1 158 ? 14.225 29.544 -53.694 1.00 25.55 158 SER A CA 1
ATOM 1323 C C . SER A 1 158 ? 15.762 29.341 -53.579 1.00 25.55 158 SER A C 1
ATOM 1325 O O . SER A 1 158 ? 16.515 30.214 -53.181 1.00 25.55 158 SER A O 1
ATOM 1327 N N . THR A 1 159 ? 16.194 28.171 -54.082 1.00 24.86 159 THR A N 1
ATOM 1328 C CA . THR A 1 159 ? 17.221 27.897 -55.128 1.00 24.86 159 THR A CA 1
ATOM 1329 C C . THR A 1 159 ? 18.638 28.537 -55.118 1.00 24.86 159 THR A C 1
ATOM 1331 O O . THR A 1 159 ? 18.821 29.742 -55.007 1.00 24.86 159 THR A O 1
A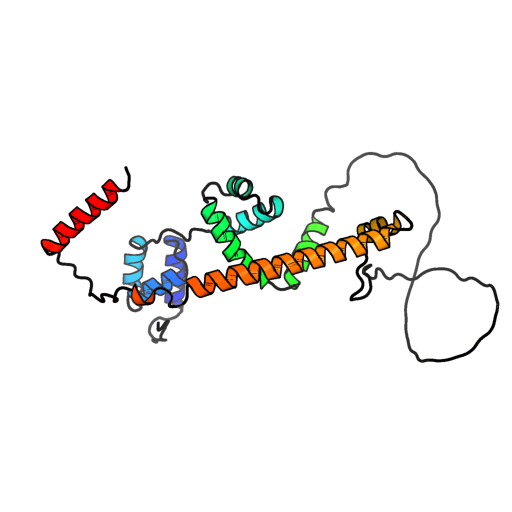TOM 1334 N N . THR A 1 160 ? 19.612 27.704 -55.541 1.00 25.17 160 THR A N 1
ATOM 1335 C CA . THR A 1 160 ? 20.913 27.991 -56.226 1.00 25.17 160 THR A CA 1
ATOM 1336 C C . THR A 1 160 ? 22.239 28.065 -55.425 1.00 25.17 160 THR A C 1
ATOM 1338 O O . THR A 1 160 ? 22.560 29.050 -54.783 1.00 25.17 160 THR A O 1
ATOM 1341 N N . GLN A 1 161 ? 23.041 26.999 -55.591 1.00 28.52 161 GLN A N 1
ATOM 1342 C CA . GLN A 1 161 ? 24.504 26.907 -55.836 1.00 28.52 161 GLN A CA 1
ATOM 1343 C C . GLN A 1 161 ? 25.565 27.785 -55.108 1.00 28.52 161 GLN A C 1
ATOM 1345 O O . GLN A 1 161 ? 25.614 28.996 -55.251 1.00 28.52 161 GLN A O 1
ATOM 1350 N N . VAL A 1 162 ? 26.578 27.073 -54.573 1.00 27.38 162 VAL A N 1
ATOM 1351 C CA . VAL A 1 162 ? 28.037 27.377 -54.586 1.00 27.38 162 VAL A CA 1
ATOM 1352 C C . VAL A 1 162 ? 28.530 28.698 -53.954 1.00 27.38 162 VAL A C 1
ATOM 1354 O O . VAL A 1 162 ? 28.514 29.735 -54.605 1.00 27.38 162 VAL A O 1
ATOM 1357 N N . LYS A 1 163 ? 29.238 28.610 -52.809 1.00 28.20 163 LYS A N 1
ATOM 1358 C CA . LYS A 1 163 ? 30.722 28.717 -52.750 1.00 28.20 163 LYS A CA 1
ATOM 1359 C C . LYS A 1 163 ? 31.297 28.326 -51.374 1.00 28.20 163 LYS A C 1
ATOM 1361 O O . LYS A 1 163 ? 30.590 28.218 -50.382 1.00 28.20 163 LYS A O 1
ATOM 1366 N N . LYS A 1 164 ? 32.606 28.079 -51.374 1.00 32.75 164 LYS A N 1
ATOM 1367 C CA . LYS A 1 164 ? 33.494 27.706 -50.263 1.00 32.75 164 LYS A CA 1
ATOM 1368 C C . LYS A 1 164 ? 33.911 28.949 -49.465 1.00 32.75 164 LYS A C 1
ATOM 1370 O O . LYS A 1 164 ? 34.436 29.851 -50.100 1.00 32.75 164 LYS A O 1
ATOM 1375 N N . GLU A 1 165 ? 33.782 28.941 -48.134 1.00 24.36 165 GLU A N 1
ATOM 1376 C CA . GLU A 1 165 ? 34.688 29.631 -47.189 1.00 24.36 165 GLU A CA 1
ATOM 1377 C C . GLU A 1 165 ? 34.367 29.280 -45.721 1.00 24.36 165 GLU A C 1
ATOM 1379 O O . GLU A 1 165 ? 33.217 29.062 -45.348 1.00 24.36 165 GLU A O 1
ATOM 1384 N N . THR A 1 166 ? 35.409 29.173 -44.894 1.00 35.22 166 THR A N 1
ATOM 1385 C CA . THR A 1 166 ? 35.343 28.929 -43.440 1.00 35.22 166 THR A CA 1
ATOM 1386 C C . THR A 1 166 ? 35.260 30.240 -42.664 1.00 35.22 166 THR A C 1
ATOM 1388 O O . THR A 1 166 ? 35.931 31.198 -43.047 1.00 35.22 166 THR A O 1
ATOM 1391 N N . PRO A 1 167 ? 34.612 30.246 -41.488 1.00 28.33 167 PRO A N 1
ATOM 1392 C CA . PRO A 1 167 ? 35.314 30.798 -40.328 1.00 28.33 167 PRO A CA 1
ATOM 1393 C C . PRO A 1 167 ? 35.153 29.991 -39.030 1.00 28.33 167 PRO A C 1
ATOM 1395 O O . PRO A 1 167 ? 34.331 29.086 -38.895 1.00 28.33 167 PRO A O 1
ATOM 1398 N N . THR A 1 168 ? 36.018 30.333 -38.080 1.00 27.38 168 THR A N 1
ATOM 1399 C CA . THR A 1 168 ? 36.329 29.617 -36.844 1.00 27.38 168 THR A CA 1
ATOM 1400 C C . THR A 1 168 ? 35.313 29.777 -35.706 1.00 27.38 168 THR A C 1
ATOM 1402 O O . THR A 1 168 ? 34.753 30.836 -35.446 1.00 27.38 168 THR A O 1
ATOM 1405 N N . THR A 1 169 ? 35.172 28.668 -34.984 1.00 41.31 169 THR A N 1
ATOM 1406 C CA . THR A 1 169 ? 34.810 28.450 -33.574 1.00 41.31 169 THR A CA 1
ATOM 1407 C C . THR A 1 169 ? 34.811 29.671 -32.627 1.00 41.31 169 THR A C 1
ATOM 1409 O O . THR A 1 169 ? 35.841 30.315 -32.469 1.00 41.31 169 THR A O 1
ATOM 1412 N N . GLN A 1 170 ? 33.732 29.871 -31.850 1.00 44.34 170 GLN A N 1
ATOM 1413 C CA . GLN A 1 170 ? 33.656 29.620 -30.385 1.00 44.34 170 GLN A CA 1
ATOM 1414 C C . GLN A 1 170 ? 32.392 30.242 -29.743 1.00 44.34 170 GLN A C 1
ATOM 1416 O O . GLN A 1 170 ? 31.987 31.354 -30.056 1.00 44.34 170 GLN A O 1
ATOM 1421 N N . GLY A 1 171 ? 31.755 29.527 -28.802 1.00 29.66 171 GLY A N 1
ATOM 1422 C CA . GLY A 1 171 ? 30.538 30.004 -28.128 1.00 29.66 171 GLY A CA 1
ATOM 1423 C C . GLY A 1 171 ? 30.118 29.149 -26.929 1.00 29.66 171 GLY A C 1
ATOM 1424 O O . GLY A 1 171 ? 29.442 28.133 -27.076 1.00 29.66 171 GLY A O 1
ATOM 1425 N N . LYS A 1 172 ? 30.501 29.568 -25.716 1.00 46.06 172 LYS A N 1
ATOM 1426 C CA . LYS A 1 172 ? 30.204 28.868 -24.452 1.00 46.06 172 LYS A CA 1
ATOM 1427 C C . LYS A 1 172 ? 28.699 28.802 -24.151 1.00 46.06 172 LYS A C 1
ATOM 1429 O O . LYS A 1 172 ? 28.163 29.702 -23.511 1.00 46.06 172 LYS A O 1
ATOM 1434 N N . HIS A 1 173 ? 28.052 27.678 -24.455 1.00 39.88 173 HIS A N 1
ATOM 1435 C CA . HIS A 1 173 ? 26.832 27.264 -23.756 1.00 39.88 173 HIS A CA 1
ATOM 1436 C C . HIS A 1 173 ? 26.919 25.805 -23.305 1.00 39.88 173 HIS A C 1
ATOM 1438 O O . HIS A 1 173 ? 26.698 24.873 -24.074 1.00 39.88 173 HIS A O 1
ATOM 1444 N N . ARG A 1 174 ? 27.131 25.613 -21.995 1.00 45.66 174 ARG A N 1
ATOM 1445 C CA . ARG A 1 174 ? 26.919 24.348 -21.265 1.00 45.66 174 ARG A CA 1
ATOM 1446 C C . ARG A 1 174 ? 25.409 24.067 -21.133 1.00 45.66 174 ARG A C 1
ATOM 1448 O O . ARG A 1 174 ? 24.896 23.823 -20.042 1.00 45.66 174 ARG A O 1
ATOM 1455 N N . ALA A 1 175 ? 24.681 24.170 -22.249 1.00 52.72 175 ALA A N 1
ATOM 1456 C CA . ALA A 1 175 ? 23.278 23.809 -22.349 1.00 52.72 175 ALA A CA 1
ATOM 1457 C C . ALA A 1 175 ? 23.171 22.321 -22.015 1.00 52.72 175 ALA A C 1
ATOM 1459 O O . ALA A 1 175 ? 23.856 21.487 -22.609 1.00 52.72 175 ALA A O 1
ATOM 1460 N N . LYS A 1 176 ? 22.381 21.999 -20.987 1.00 58.31 176 LYS A N 1
ATOM 1461 C CA . LYS A 1 176 ? 22.306 20.648 -20.424 1.00 58.31 176 LYS A CA 1
ATOM 1462 C C . LYS A 1 176 ? 21.868 19.690 -21.532 1.00 58.31 176 LYS A C 1
ATOM 1464 O O . LYS A 1 176 ? 20.721 19.766 -21.961 1.00 58.31 176 LYS A O 1
ATOM 1469 N N . ARG A 1 177 ? 22.805 18.841 -21.979 1.00 67.75 177 ARG A N 1
ATOM 1470 C CA . ARG A 1 177 ? 22.700 17.922 -23.125 1.00 67.75 177 ARG A CA 1
ATOM 1471 C C . ARG A 1 177 ? 21.542 16.943 -22.924 1.00 67.75 177 ARG A C 1
ATOM 1473 O O . ARG A 1 177 ? 21.723 15.850 -22.400 1.00 67.75 177 ARG A O 1
ATOM 1480 N N . LYS A 1 178 ? 20.338 17.373 -23.278 1.00 77.38 178 LYS A N 1
ATOM 1481 C CA . LYS A 1 178 ? 19.120 16.571 -23.252 1.00 77.38 178 LYS A CA 1
ATOM 1482 C C . LYS A 1 178 ? 18.458 16.676 -24.619 1.00 77.38 178 LYS A C 1
ATOM 1484 O O . LYS A 1 178 ? 18.455 17.773 -25.182 1.00 77.38 178 LYS A O 1
ATOM 1489 N N . PRO A 1 179 ? 17.907 15.572 -25.145 1.00 87.94 179 PRO A N 1
ATOM 1490 C CA . PRO A 1 179 ? 17.138 15.618 -26.378 1.00 87.94 179 PRO A CA 1
ATOM 1491 C C . PRO A 1 179 ? 15.920 16.553 -26.228 1.00 87.94 179 PRO A C 1
ATOM 1493 O O . PRO A 1 179 ? 15.504 16.852 -25.099 1.00 87.94 179 PRO A O 1
ATOM 1496 N N . PRO A 1 180 ? 15.339 17.033 -27.346 1.00 93.25 180 PRO A N 1
ATOM 1497 C CA . PRO A 1 180 ? 14.112 17.826 -27.331 1.00 93.25 180 PRO A CA 1
ATOM 1498 C C . PRO A 1 180 ? 12.995 17.169 -26.507 1.00 93.25 180 PRO A C 1
ATOM 1500 O O . PRO A 1 180 ? 12.922 15.949 -26.384 1.00 93.25 180 PRO A O 1
ATOM 1503 N N . LYS A 1 181 ? 12.089 17.969 -25.937 1.00 90.50 181 LYS A N 1
ATOM 1504 C CA . LYS A 1 181 ? 10.984 17.441 -25.123 1.00 90.50 181 LYS A CA 1
ATOM 1505 C C . LYS A 1 181 ? 10.116 16.486 -25.958 1.00 90.50 181 LYS A C 1
ATOM 1507 O O . LYS A 1 181 ? 9.567 16.897 -26.971 1.00 90.50 181 LYS A O 1
ATOM 1512 N N . GLY A 1 182 ? 9.970 15.243 -25.496 1.00 92.19 182 GLY A N 1
ATOM 1513 C CA . GLY A 1 182 ? 9.252 14.177 -26.210 1.00 92.19 182 GLY A CA 1
ATOM 1514 C C . GLY A 1 182 ? 10.136 13.312 -27.117 1.00 92.19 182 GLY A C 1
ATOM 1515 O O . GLY A 1 182 ? 9.663 12.298 -27.615 1.00 92.19 182 GLY A O 1
ATOM 1516 N N . MET A 1 183 ? 11.412 13.666 -27.288 1.00 93.81 183 MET A N 1
ATOM 1517 C CA . MET A 1 183 ? 12.423 12.824 -27.920 1.00 93.81 183 MET A CA 1
ATOM 1518 C C . MET A 1 183 ? 13.191 12.055 -26.839 1.00 93.81 183 MET A C 1
ATOM 1520 O O . MET A 1 183 ? 13.637 12.638 -25.848 1.00 93.81 183 MET A O 1
ATOM 1524 N N . TYR A 1 184 ? 13.352 10.749 -27.036 1.00 93.25 184 TYR A N 1
ATOM 1525 C CA . TYR A 1 184 ? 14.033 9.846 -26.112 1.00 93.25 184 TYR A CA 1
ATOM 1526 C C . TYR A 1 184 ? 15.218 9.233 -26.851 1.00 93.25 184 TYR A C 1
ATOM 1528 O O . TYR A 1 184 ? 15.035 8.549 -27.851 1.00 93.25 184 TYR A O 1
ATOM 1536 N N . LEU A 1 185 ? 16.426 9.549 -26.390 1.00 92.81 185 LEU A N 1
ATOM 1537 C CA . LEU A 1 185 ? 17.684 9.063 -26.947 1.00 92.81 185 LEU A CA 1
ATOM 1538 C C . LEU A 1 185 ? 18.585 8.701 -25.767 1.00 92.81 185 LEU A C 1
ATOM 1540 O O . LEU A 1 185 ? 18.908 9.575 -24.955 1.00 92.81 185 LEU A O 1
ATOM 1544 N N . SER A 1 186 ? 18.959 7.430 -25.665 1.00 93.12 186 SER A N 1
ATOM 1545 C CA . SER A 1 186 ? 19.981 6.932 -24.744 1.00 93.12 186 SER A CA 1
ATOM 1546 C C . SER A 1 186 ? 21.122 6.297 -25.545 1.00 93.12 186 SER A C 1
ATOM 1548 O O . SER A 1 186 ? 20.943 5.954 -26.713 1.00 93.12 186 SER A O 1
ATOM 1550 N N . GLN A 1 187 ? 22.301 6.173 -24.934 1.00 93.44 187 GLN A N 1
ATOM 1551 C CA . GLN A 1 187 ? 23.450 5.538 -25.587 1.00 93.44 187 GLN A CA 1
ATOM 1552 C C . GLN A 1 187 ? 23.160 4.057 -25.886 1.00 93.44 187 GLN A C 1
ATOM 1554 O O . GLN A 1 187 ? 23.374 3.605 -27.006 1.00 93.44 187 GLN A O 1
ATOM 1559 N N . GLU A 1 188 ? 22.583 3.354 -24.909 1.00 95.62 188 GLU A N 1
ATOM 1560 C CA . GLU A 1 188 ? 22.191 1.942 -24.981 1.00 95.62 188 GLU A CA 1
ATOM 1561 C C . GLU A 1 188 ? 21.187 1.675 -26.115 1.00 95.62 188 GLU A C 1
ATOM 1563 O O . GLU A 1 188 ? 21.417 0.795 -26.941 1.00 95.62 188 GLU A O 1
ATOM 1568 N N . ASP A 1 189 ? 20.120 2.480 -26.224 1.00 95.50 189 ASP A N 1
ATOM 1569 C CA . ASP A 1 189 ? 19.119 2.324 -27.292 1.00 95.50 189 ASP A CA 1
ATOM 1570 C C . ASP A 1 189 ? 19.736 2.554 -28.682 1.00 95.50 189 ASP A C 1
ATOM 1572 O O . ASP A 1 189 ? 19.424 1.840 -29.635 1.00 95.50 189 ASP A O 1
ATOM 1576 N N . VAL A 1 190 ? 20.619 3.552 -28.815 1.00 94.31 190 VAL A N 1
ATOM 1577 C CA . VAL A 1 190 ? 21.278 3.880 -30.089 1.00 94.31 190 VAL A CA 1
ATOM 1578 C C . VAL A 1 190 ? 22.239 2.766 -30.506 1.00 94.31 190 VAL A C 1
ATOM 1580 O O . VAL A 1 190 ? 22.226 2.368 -31.672 1.00 94.31 190 VAL A O 1
ATOM 1583 N N . GLU A 1 191 ? 23.028 2.221 -29.581 1.00 95.44 191 GLU A N 1
ATOM 1584 C CA . GLU A 1 191 ? 23.907 1.072 -29.832 1.00 95.44 191 GLU A CA 1
ATOM 1585 C C . GLU A 1 191 ? 23.093 -0.177 -30.205 1.00 95.44 191 GLU A C 1
ATOM 1587 O O . GLU A 1 191 ? 23.349 -0.791 -31.242 1.00 95.44 191 GLU A O 1
ATOM 1592 N N . ALA A 1 192 ? 22.042 -0.501 -29.444 1.00 94.50 192 ALA A N 1
ATOM 1593 C CA . ALA A 1 192 ? 21.184 -1.657 -29.704 1.00 94.50 192 ALA A CA 1
ATOM 1594 C C . ALA A 1 192 ? 20.478 -1.590 -31.073 1.00 94.50 192 ALA A C 1
ATOM 1596 O O . ALA A 1 192 ? 20.385 -2.597 -31.776 1.00 94.50 192 ALA A O 1
ATOM 1597 N N . ILE A 1 193 ? 20.002 -0.407 -31.476 1.00 95.75 193 ILE A N 1
ATOM 1598 C CA . ILE A 1 193 ? 19.300 -0.188 -32.752 1.00 95.75 193 ILE A CA 1
ATOM 1599 C C . ILE A 1 193 ? 20.270 -0.142 -33.946 1.00 95.75 193 ILE A C 1
ATOM 1601 O O . ILE A 1 193 ? 19.885 -0.537 -35.049 1.00 95.75 193 ILE A O 1
ATOM 1605 N N . SER A 1 194 ? 21.513 0.313 -33.748 1.00 95.88 194 SER A N 1
ATOM 1606 C CA . SER A 1 194 ? 22.527 0.435 -34.813 1.00 95.88 194 SER A CA 1
ATOM 1607 C C . SER A 1 194 ? 23.427 -0.794 -34.994 1.00 95.88 194 SER A C 1
ATOM 1609 O O . SER A 1 194 ? 24.118 -0.883 -36.008 1.00 95.88 194 SER A O 1
ATOM 1611 N N . ALA A 1 195 ? 23.376 -1.769 -34.079 1.00 94.88 195 ALA A N 1
ATOM 1612 C CA . ALA A 1 195 ? 24.240 -2.953 -34.063 1.00 94.88 195 ALA A CA 1
ATOM 1613 C C . ALA A 1 195 ? 24.276 -3.772 -35.373 1.00 94.88 195 ALA A C 1
ATOM 1615 O O . ALA A 1 195 ? 25.274 -4.431 -35.657 1.00 94.88 195 ALA A O 1
ATOM 1616 N N . ASN A 1 196 ? 23.201 -3.771 -36.171 1.00 95.25 196 ASN A N 1
ATOM 1617 C CA . ASN A 1 196 ? 23.189 -4.312 -37.535 1.00 95.25 196 ASN A CA 1
ATOM 1618 C C . ASN A 1 196 ? 22.016 -3.748 -38.360 1.00 95.25 196 ASN A C 1
ATOM 1620 O O . ASN A 1 196 ? 21.090 -3.147 -37.818 1.00 95.25 196 ASN A O 1
ATOM 1624 N N . SER A 1 197 ? 22.011 -4.009 -39.671 1.00 95.38 197 SER A N 1
ATOM 1625 C CA . SER A 1 197 ? 21.023 -3.480 -40.630 1.00 95.38 197 SER A CA 1
ATOM 1626 C C . SER A 1 197 ? 19.561 -3.859 -40.354 1.00 95.38 197 SER A C 1
ATOM 1628 O O . SER A 1 197 ? 18.659 -3.193 -40.859 1.00 95.38 197 SER A O 1
ATOM 1630 N N . THR A 1 198 ? 19.303 -4.908 -39.566 1.00 96.62 198 THR A N 1
ATOM 1631 C CA . THR A 1 198 ? 17.941 -5.362 -39.228 1.00 96.62 198 THR A CA 1
ATOM 1632 C C . THR A 1 198 ? 17.537 -5.076 -37.783 1.00 96.62 198 THR A C 1
ATOM 1634 O O . THR A 1 198 ? 16.341 -5.138 -37.485 1.00 96.62 198 THR A O 1
ATOM 1637 N N . ALA A 1 199 ? 18.488 -4.712 -36.912 1.00 96.31 199 ALA A N 1
ATOM 1638 C CA . ALA A 1 199 ? 18.311 -4.573 -35.465 1.00 96.31 199 ALA A CA 1
ATOM 1639 C C . ALA A 1 199 ? 17.119 -3.681 -35.091 1.00 96.31 199 ALA A C 1
ATOM 1641 O O . ALA A 1 199 ? 16.237 -4.124 -34.356 1.00 96.31 199 ALA A O 1
ATOM 1642 N N . ALA A 1 200 ? 17.015 -2.492 -35.696 1.00 95.94 200 ALA A N 1
ATOM 1643 C CA . ALA A 1 200 ? 15.867 -1.594 -35.549 1.00 95.94 200 ALA A CA 1
ATOM 1644 C C . ALA A 1 200 ? 14.512 -2.299 -35.775 1.00 95.94 200 ALA A C 1
ATOM 1646 O O . ALA A 1 200 ? 13.593 -2.188 -34.965 1.00 95.94 200 ALA A O 1
ATOM 1647 N N . SER A 1 201 ? 14.390 -3.071 -36.861 1.00 96.88 201 SER A N 1
ATOM 1648 C CA . SER A 1 201 ? 13.150 -3.782 -37.204 1.00 96.88 201 SER A CA 1
ATOM 1649 C C . SER A 1 201 ? 12.867 -4.974 -36.284 1.00 96.88 201 SER A C 1
ATOM 1651 O O . SER A 1 201 ? 11.708 -5.316 -36.058 1.00 96.88 201 SER A O 1
ATOM 1653 N N . THR A 1 202 ? 13.914 -5.601 -35.744 1.00 97.25 202 THR A N 1
ATOM 1654 C CA . THR A 1 202 ? 13.812 -6.723 -34.805 1.00 97.25 202 THR A CA 1
ATOM 1655 C C . THR A 1 202 ? 13.338 -6.242 -33.436 1.00 97.25 202 THR A C 1
ATOM 1657 O O . THR A 1 202 ? 12.383 -6.801 -32.903 1.00 97.25 202 THR A O 1
ATOM 1660 N N . VAL A 1 203 ? 13.927 -5.162 -32.909 1.00 96.75 203 VAL A N 1
ATOM 1661 C CA . VAL A 1 203 ? 13.524 -4.552 -31.629 1.00 96.75 203 VAL A CA 1
ATOM 1662 C C . VAL A 1 203 ? 12.068 -4.081 -31.679 1.00 96.75 203 VAL A C 1
ATOM 1664 O O . VAL A 1 203 ? 11.293 -4.399 -30.781 1.00 96.75 203 VAL A O 1
ATOM 1667 N N . LEU A 1 204 ? 11.654 -3.398 -32.754 1.00 96.88 204 LEU A N 1
ATOM 1668 C CA . LEU A 1 204 ? 10.265 -2.947 -32.903 1.00 96.88 204 LEU A CA 1
ATOM 1669 C C . LEU A 1 204 ? 9.271 -4.122 -32.950 1.00 96.88 204 LEU A C 1
ATOM 1671 O O . LEU A 1 204 ? 8.286 -4.111 -32.214 1.00 96.88 204 LEU A O 1
ATOM 1675 N N . ARG A 1 205 ? 9.556 -5.176 -33.732 1.00 97.75 205 ARG A N 1
ATOM 1676 C CA . ARG A 1 205 ? 8.703 -6.381 -33.779 1.00 97.75 205 ARG A CA 1
ATOM 1677 C C . ARG A 1 205 ? 8.625 -7.105 -32.434 1.00 97.75 205 ARG A C 1
ATOM 1679 O O . ARG A 1 205 ? 7.552 -7.588 -32.079 1.00 97.75 205 ARG A O 1
ATOM 1686 N N . GLN A 1 206 ? 9.727 -7.174 -31.686 1.00 97.81 206 GLN A N 1
ATOM 1687 C CA . GLN A 1 206 ? 9.745 -7.767 -30.347 1.00 97.81 206 GLN A CA 1
ATOM 1688 C C . GLN A 1 206 ? 8.817 -6.998 -29.393 1.00 97.81 206 GLN A C 1
ATOM 1690 O O . GLN A 1 206 ? 7.980 -7.607 -28.725 1.00 97.81 206 GLN A O 1
ATOM 1695 N N . LEU A 1 207 ? 8.895 -5.663 -29.393 1.00 97.94 207 LEU A N 1
ATOM 1696 C CA . LEU A 1 207 ? 8.020 -4.805 -28.587 1.00 97.94 207 LEU A CA 1
ATOM 1697 C C . LEU A 1 207 ? 6.540 -4.929 -28.990 1.00 97.94 207 LEU A C 1
ATOM 1699 O O . LEU A 1 207 ? 5.675 -4.975 -28.115 1.00 97.94 207 LEU A O 1
ATOM 1703 N N . ASP A 1 208 ? 6.229 -5.049 -30.285 1.00 98.44 208 ASP A N 1
ATOM 1704 C CA . ASP A 1 208 ? 4.862 -5.311 -30.760 1.00 98.44 208 ASP A CA 1
ATOM 1705 C C . ASP A 1 208 ? 4.329 -6.670 -30.268 1.00 98.44 208 ASP A C 1
ATOM 1707 O O . ASP A 1 208 ? 3.186 -6.770 -29.806 1.00 98.44 208 ASP A O 1
ATOM 1711 N N . MET A 1 209 ? 5.157 -7.720 -30.308 1.00 98.12 209 MET A N 1
ATOM 1712 C CA . MET A 1 209 ? 4.796 -9.047 -29.797 1.00 98.12 209 MET A CA 1
ATOM 1713 C C . MET A 1 209 ? 4.563 -9.035 -28.280 1.00 98.12 209 MET A C 1
ATOM 1715 O O . MET A 1 209 ? 3.571 -9.602 -27.808 1.00 98.12 209 MET A O 1
ATOM 1719 N N . GLU A 1 210 ? 5.415 -8.353 -27.514 1.00 98.50 210 GLU A N 1
ATOM 1720 C CA . GLU A 1 210 ? 5.234 -8.166 -26.070 1.00 98.50 210 GLU A CA 1
ATOM 1721 C C . GLU A 1 210 ? 3.967 -7.368 -25.753 1.00 98.50 210 GLU A C 1
ATOM 1723 O O . GLU A 1 210 ? 3.173 -7.786 -24.906 1.00 98.50 210 GLU A O 1
ATOM 1728 N N . LEU A 1 211 ? 3.700 -6.285 -26.490 1.00 98.44 211 LEU A N 1
ATOM 1729 C CA . LEU A 1 211 ? 2.484 -5.484 -26.351 1.00 98.44 211 LEU A CA 1
ATOM 1730 C C . LEU A 1 211 ? 1.219 -6.323 -26.587 1.00 98.44 211 LEU A C 1
ATOM 1732 O O . LEU A 1 211 ? 0.258 -6.221 -25.819 1.00 98.44 211 LEU A O 1
ATOM 1736 N N . VAL A 1 212 ? 1.201 -7.168 -27.622 1.00 98.62 212 VAL A N 1
ATOM 1737 C CA . VAL A 1 212 ? 0.090 -8.098 -27.896 1.00 98.62 212 VAL A CA 1
ATOM 1738 C C . VAL A 1 212 ? -0.029 -9.160 -26.797 1.00 98.62 212 VAL A C 1
ATOM 1740 O O . VAL A 1 212 ? -1.142 -9.475 -26.366 1.00 98.62 212 VAL A O 1
ATOM 1743 N N . SER A 1 213 ? 1.094 -9.684 -26.299 1.00 98.62 213 SER A N 1
ATOM 1744 C CA . SER A 1 213 ? 1.115 -10.676 -25.219 1.00 98.62 213 SER A CA 1
ATOM 1745 C C . SER A 1 213 ? 0.544 -10.118 -23.910 1.00 98.62 213 SER A C 1
ATOM 1747 O O . SER A 1 213 ? -0.379 -10.700 -23.336 1.00 98.62 213 SER A O 1
ATOM 1749 N N . ILE A 1 214 ? 1.000 -8.932 -23.496 1.00 98.62 214 ILE A N 1
ATOM 1750 C CA . ILE A 1 214 ? 0.522 -8.229 -22.299 1.00 98.62 214 ILE A CA 1
ATOM 1751 C C . ILE A 1 214 ? -0.960 -7.854 -22.448 1.00 98.62 214 ILE A C 1
ATOM 1753 O O . ILE A 1 214 ? -1.743 -8.081 -21.525 1.00 98.62 214 ILE A O 1
ATOM 1757 N N . LYS A 1 215 ? -1.395 -7.361 -23.619 1.00 98.62 215 LYS A N 1
ATOM 1758 C CA . LYS A 1 215 ? -2.822 -7.095 -23.894 1.00 98.62 215 LYS A CA 1
ATOM 1759 C C . LYS A 1 215 ? -3.684 -8.350 -23.718 1.00 98.62 215 LYS A C 1
ATOM 1761 O O . LYS A 1 215 ? -4.745 -8.266 -23.099 1.00 98.62 215 LYS A O 1
ATOM 1766 N N . ARG A 1 216 ? -3.232 -9.511 -24.208 1.00 98.62 216 ARG A N 1
ATOM 1767 C CA . ARG A 1 216 ? -3.929 -10.801 -24.041 1.00 98.62 216 ARG A CA 1
ATOM 1768 C C . ARG A 1 216 ? -3.993 -11.227 -22.570 1.00 98.62 216 ARG A C 1
ATOM 1770 O O . ARG A 1 216 ? -5.064 -11.609 -22.102 1.00 98.62 216 ARG A O 1
ATOM 1777 N N . GLN A 1 217 ? -2.893 -11.096 -21.828 1.00 98.62 217 GLN A N 1
ATOM 1778 C CA . GLN A 1 217 ? -2.850 -11.379 -20.388 1.00 98.62 217 GLN A CA 1
ATOM 1779 C C . GLN A 1 217 ? -3.815 -10.480 -19.595 1.00 98.62 217 GLN A C 1
ATOM 1781 O O . GLN A 1 217 ? -4.532 -10.969 -18.724 1.00 98.62 217 GLN A O 1
ATOM 1786 N N . ILE A 1 218 ? -3.905 -9.188 -19.934 1.00 98.69 218 ILE A N 1
ATOM 1787 C CA . ILE A 1 218 ? -4.858 -8.253 -19.315 1.00 98.69 218 ILE A CA 1
ATOM 1788 C C . ILE A 1 218 ? -6.309 -8.702 -19.543 1.00 98.69 218 ILE A C 1
ATOM 1790 O O . ILE A 1 218 ? -7.095 -8.677 -18.597 1.00 98.69 218 ILE A O 1
ATOM 1794 N N . GLN A 1 219 ? -6.679 -9.142 -20.754 1.00 98.62 219 GLN A N 1
ATOM 1795 C CA . GLN A 1 219 ? -8.044 -9.635 -21.006 1.00 98.62 219 GLN A CA 1
ATOM 1796 C C . GLN A 1 219 ? -8.346 -10.931 -20.242 1.00 98.62 219 GLN A C 1
ATOM 1798 O O . GLN A 1 219 ? -9.430 -11.057 -19.677 1.00 98.62 219 GLN A O 1
ATOM 1803 N N . ASN A 1 220 ? -7.386 -11.856 -20.149 1.00 98.56 220 ASN A N 1
ATOM 1804 C CA . ASN A 1 220 ? -7.543 -13.081 -19.362 1.00 98.56 220 ASN A CA 1
ATOM 1805 C C . ASN A 1 220 ? -7.770 -12.777 -17.866 1.00 98.56 220 ASN A C 1
ATOM 1807 O O . ASN A 1 220 ? -8.755 -13.235 -17.287 1.00 98.56 220 ASN A O 1
ATOM 1811 N N . ILE A 1 221 ? -6.937 -11.919 -17.263 1.00 98.62 221 ILE A N 1
ATOM 1812 C CA . ILE A 1 221 ? -7.105 -11.479 -15.867 1.00 98.62 221 ILE A CA 1
ATOM 1813 C C . ILE A 1 221 ? -8.442 -10.746 -15.678 1.00 98.62 221 ILE A C 1
ATOM 1815 O O . ILE A 1 221 ? -9.114 -10.938 -14.665 1.00 98.62 221 ILE A O 1
ATOM 1819 N N . LYS A 1 222 ? -8.866 -9.927 -16.650 1.00 98.69 222 LYS A N 1
ATOM 1820 C CA . LYS A 1 222 ? -10.164 -9.236 -16.616 1.00 98.69 222 LYS A CA 1
ATOM 1821 C C . LYS A 1 222 ? -11.335 -10.226 -16.598 1.00 98.69 222 LYS A C 1
ATOM 1823 O O . LYS A 1 222 ? -12.263 -10.020 -15.822 1.00 98.69 222 LYS A O 1
ATOM 1828 N N . GLN A 1 223 ? -11.279 -11.293 -17.396 1.00 98.38 223 GLN A N 1
ATOM 1829 C CA . GLN A 1 223 ? -12.302 -12.342 -17.423 1.00 98.38 223 GLN A CA 1
ATOM 1830 C C . GLN A 1 223 ? -12.358 -13.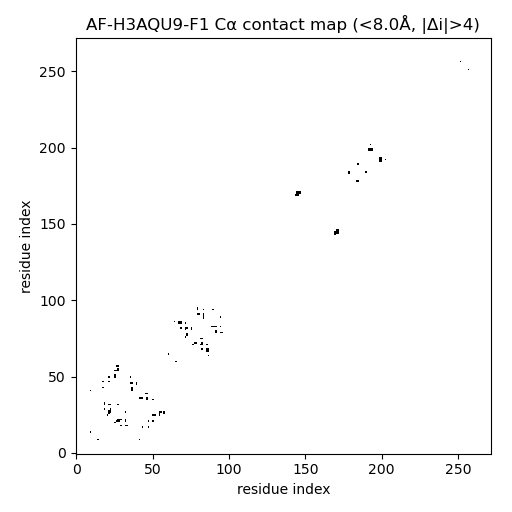115 -16.096 1.00 98.38 223 GLN A C 1
ATOM 1832 O O . GLN A 1 223 ? -13.436 -13.252 -15.521 1.00 98.38 223 GLN A O 1
ATOM 1837 N N . ILE A 1 224 ? -11.203 -13.535 -15.562 1.00 98.44 224 ILE A N 1
ATOM 1838 C CA . ILE A 1 224 ? -11.106 -14.219 -14.259 1.00 98.44 224 ILE A CA 1
ATOM 1839 C C . ILE A 1 224 ? -11.671 -13.333 -13.140 1.00 98.44 224 ILE A C 1
ATOM 1841 O O . ILE A 1 224 ? -12.526 -13.769 -12.373 1.00 98.44 224 ILE A O 1
ATOM 1845 N N . ASN A 1 225 ? -11.261 -12.063 -13.083 1.00 98.12 225 ASN A N 1
ATOM 1846 C CA . ASN A 1 225 ? -11.760 -11.114 -12.089 1.00 98.12 225 ASN A CA 1
ATOM 1847 C C . ASN A 1 225 ? -13.258 -10.815 -12.244 1.00 98.12 225 ASN A C 1
ATOM 1849 O O . ASN A 1 225 ? -13.895 -10.470 -11.254 1.00 98.12 225 ASN A O 1
ATOM 1853 N N . SER A 1 226 ? -13.829 -10.931 -13.446 1.00 98.31 226 SER A N 1
ATOM 1854 C CA . SER A 1 226 ? -15.278 -10.804 -13.647 1.00 98.31 226 SER A CA 1
ATOM 1855 C C . SER A 1 226 ? -16.019 -11.963 -12.979 1.00 98.31 226 SER A C 1
ATOM 1857 O O . SER A 1 226 ? -16.883 -11.723 -12.142 1.00 98.31 226 SER A O 1
ATOM 1859 N N . ALA A 1 227 ? -15.609 -13.205 -13.256 1.00 98.06 227 ALA A N 1
ATOM 1860 C CA . ALA A 1 227 ? -16.213 -14.401 -12.664 1.00 98.06 227 ALA A CA 1
ATOM 1861 C C . ALA A 1 227 ? -16.010 -14.484 -11.136 1.00 98.06 227 ALA A C 1
ATOM 1863 O O . ALA A 1 227 ? -16.869 -14.984 -10.414 1.00 98.06 227 ALA A O 1
ATOM 1864 N N . LEU A 1 228 ? -14.884 -13.982 -10.614 1.00 97.88 228 LEU A N 1
ATOM 1865 C CA . LEU A 1 228 ? -14.664 -13.888 -9.165 1.00 97.88 228 LEU A CA 1
ATOM 1866 C C . LEU A 1 228 ? -15.530 -12.810 -8.499 1.00 97.88 228 LEU A C 1
ATOM 1868 O O . LEU A 1 228 ? -15.926 -12.993 -7.354 1.00 97.88 228 LEU A O 1
ATOM 1872 N N . LYS A 1 229 ? -15.839 -11.705 -9.191 1.00 97.75 229 LYS A N 1
ATOM 1873 C CA . LYS A 1 229 ? -16.760 -10.677 -8.679 1.00 97.75 229 LYS A CA 1
ATOM 1874 C C . LYS A 1 229 ? -18.201 -11.169 -8.632 1.00 97.75 229 LYS A C 1
ATOM 1876 O O . LYS A 1 229 ? -18.862 -10.926 -7.636 1.00 97.75 229 LYS A O 1
ATOM 1881 N N . GLU A 1 230 ? -18.642 -11.884 -9.662 1.00 97.62 230 GLU A N 1
ATOM 1882 C CA . GLU A 1 23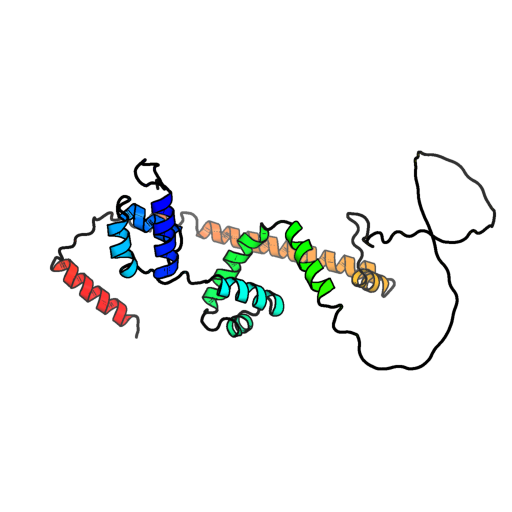0 ? -19.955 -12.542 -9.719 1.00 97.62 230 GLU A CA 1
ATOM 1883 C C . GLU A 1 230 ? -20.127 -13.543 -8.561 1.00 97.62 230 GLU A C 1
ATOM 1885 O O . GLU A 1 230 ? -21.114 -13.509 -7.838 1.00 97.62 230 GLU A O 1
ATOM 1890 N N . LYS A 1 231 ? -19.097 -14.349 -8.261 1.00 96.19 231 LYS A N 1
ATOM 1891 C CA . LYS A 1 231 ? -19.085 -15.243 -7.083 1.00 96.19 231 LYS A CA 1
ATOM 1892 C C . LYS A 1 231 ? -19.113 -14.536 -5.721 1.00 96.19 231 LYS A C 1
ATOM 1894 O O . LYS A 1 231 ? -19.333 -15.201 -4.713 1.00 96.19 231 LYS A O 1
ATOM 1899 N N . LEU A 1 232 ? -18.833 -13.235 -5.679 1.00 94.44 232 LEU A N 1
ATOM 1900 C CA . LEU A 1 232 ? -18.879 -12.393 -4.479 1.00 94.44 232 LEU A CA 1
ATOM 1901 C C . LEU A 1 232 ? -20.072 -11.419 -4.508 1.00 94.44 232 LEU A C 1
ATOM 1903 O O . LEU A 1 232 ? -20.170 -10.535 -3.653 1.00 94.44 232 LEU A O 1
ATOM 1907 N N . GLU A 1 233 ? -20.974 -11.561 -5.481 1.00 93.81 233 GLU A N 1
ATOM 1908 C CA . GLU A 1 233 ? -22.216 -10.801 -5.553 1.00 93.81 233 GLU A CA 1
ATOM 1909 C C . GLU A 1 233 ? -23.125 -11.152 -4.361 1.00 93.81 233 GLU A C 1
ATOM 1911 O O . GLU A 1 233 ? -23.138 -12.280 -3.872 1.00 93.81 233 GLU A O 1
ATOM 1916 N N . GLY A 1 234 ? -23.817 -10.151 -3.809 1.00 89.31 234 GLY A N 1
ATOM 1917 C CA . GLY A 1 234 ? -24.505 -10.256 -2.512 1.00 89.31 234 GLY A CA 1
ATOM 1918 C C . GLY A 1 234 ? -23.598 -10.088 -1.279 1.00 89.31 234 GLY A C 1
ATOM 1919 O O . GLY A 1 234 ? -24.090 -9.752 -0.202 1.00 89.31 234 GLY A O 1
ATOM 1920 N N . GLY A 1 235 ? -22.274 -10.219 -1.425 1.00 93.75 235 GLY A N 1
ATOM 1921 C CA . GLY A 1 235 ? -21.307 -9.957 -0.356 1.00 93.75 235 GLY A CA 1
ATOM 1922 C C . GLY A 1 235 ? -21.456 -10.894 0.849 1.00 93.75 235 GLY A C 1
ATOM 1923 O O . GLY A 1 235 ? -21.630 -12.100 0.694 1.00 93.75 235 GLY A O 1
ATOM 1924 N N . ILE A 1 236 ? -21.352 -10.340 2.063 1.00 94.94 236 ILE A N 1
ATOM 1925 C CA . ILE A 1 236 ? -21.464 -11.097 3.325 1.00 94.94 236 ILE A CA 1
ATOM 1926 C C . ILE A 1 236 ? -22.579 -10.588 4.249 1.00 94.94 236 ILE A C 1
ATOM 1928 O O . ILE A 1 236 ? -22.653 -11.010 5.399 1.00 94.94 236 ILE A O 1
ATOM 1932 N N . GLU A 1 237 ? -23.455 -9.700 3.774 1.00 93.50 237 GLU A N 1
ATOM 1933 C CA . GLU A 1 237 ? -24.451 -9.037 4.632 1.00 93.50 237 GLU A CA 1
ATOM 1934 C C . GLU A 1 237 ? -25.444 -10.028 5.259 1.00 93.50 237 GLU A C 1
ATOM 1936 O O . GLU A 1 237 ? -25.785 -9.892 6.429 1.00 93.50 237 GLU A O 1
ATOM 1941 N N . GLN A 1 238 ? -25.815 -11.099 4.548 1.00 92.31 238 GLN A N 1
ATOM 1942 C CA . GLN A 1 238 ? -26.658 -12.175 5.096 1.00 92.31 238 GLN A CA 1
ATOM 1943 C C . GLN A 1 238 ? -25.986 -13.000 6.214 1.00 92.31 238 GLN A C 1
ATOM 1945 O O . GLN A 1 238 ? -26.667 -13.717 6.942 1.00 92.31 238 GLN A O 1
ATOM 1950 N N . TYR A 1 239 ? -24.660 -12.906 6.352 1.00 93.06 239 TYR A N 1
ATOM 1951 C CA . TYR A 1 239 ? -23.872 -13.545 7.413 1.00 93.06 239 TYR A CA 1
ATOM 1952 C C . TYR A 1 239 ? -23.425 -12.544 8.490 1.00 93.06 239 TYR A C 1
ATOM 1954 O O . TYR A 1 239 ? -22.716 -12.915 9.428 1.00 93.06 239 TYR A O 1
ATOM 1962 N N . ARG A 1 240 ? -23.802 -11.265 8.364 1.00 93.81 240 ARG A N 1
ATOM 1963 C CA . ARG A 1 240 ? -23.405 -10.216 9.299 1.00 93.81 240 ARG A CA 1
ATOM 1964 C C . ARG A 1 240 ? -24.250 -10.304 10.568 1.00 93.81 240 ARG A C 1
ATOM 1966 O O . ARG A 1 240 ? -25.453 -10.057 10.545 1.00 93.81 240 ARG A O 1
ATOM 1973 N N . LEU A 1 241 ? -23.609 -10.623 11.690 1.00 93.19 241 LEU A N 1
ATOM 1974 C CA . LEU A 1 241 ? -24.274 -10.614 12.993 1.00 93.19 241 LEU A CA 1
ATOM 1975 C C . LEU A 1 241 ? -24.682 -9.178 13.392 1.00 93.19 241 LEU A C 1
ATOM 1977 O O . LEU A 1 241 ? -23.917 -8.242 13.134 1.00 93.19 241 LEU A O 1
ATOM 1981 N N . PRO A 1 242 ? -25.850 -8.984 14.038 1.00 91.31 242 PRO A N 1
ATOM 1982 C CA . PRO A 1 242 ? -26.242 -7.694 14.599 1.00 91.31 242 PRO A CA 1
ATOM 1983 C C . PRO A 1 242 ? -25.241 -7.180 15.642 1.00 91.31 242 PRO A C 1
ATOM 1985 O O . PRO A 1 242 ? -24.707 -7.948 16.442 1.00 91.31 242 PRO A O 1
ATOM 1988 N N . GLU A 1 243 ? -25.014 -5.867 15.670 1.00 90.25 243 GLU A N 1
ATOM 1989 C CA . GLU A 1 243 ? -24.062 -5.246 16.593 1.00 90.25 243 GLU A CA 1
ATOM 1990 C C . GLU A 1 243 ? -24.659 -5.097 18.004 1.00 90.25 243 GLU A C 1
ATOM 1992 O O . GLU A 1 243 ? -25.525 -4.253 18.263 1.00 90.25 243 GLU A O 1
ATOM 1997 N N . VAL A 1 244 ? -24.185 -5.929 18.936 1.00 89.94 244 VAL A N 1
ATOM 1998 C CA . VAL A 1 244 ? -24.650 -5.956 20.329 1.00 89.94 244 VAL A CA 1
ATOM 1999 C C . VAL A 1 244 ? -24.039 -4.793 21.117 1.00 89.94 244 VAL A C 1
ATOM 2001 O O . VAL A 1 244 ? -22.943 -4.876 21.662 1.00 89.94 244 VAL A O 1
ATOM 2004 N N . ASN A 1 245 ? -24.781 -3.690 21.197 1.00 86.56 245 ASN A N 1
ATOM 2005 C CA . ASN A 1 245 ? -24.386 -2.490 21.933 1.00 86.56 245 ASN A CA 1
ATOM 2006 C C . ASN A 1 245 ? -24.717 -2.609 23.435 1.00 86.56 245 ASN A C 1
ATOM 2008 O O . ASN A 1 245 ? -25.712 -2.063 23.915 1.00 86.56 245 ASN A O 1
ATOM 2012 N N . GLN A 1 246 ? -23.876 -3.3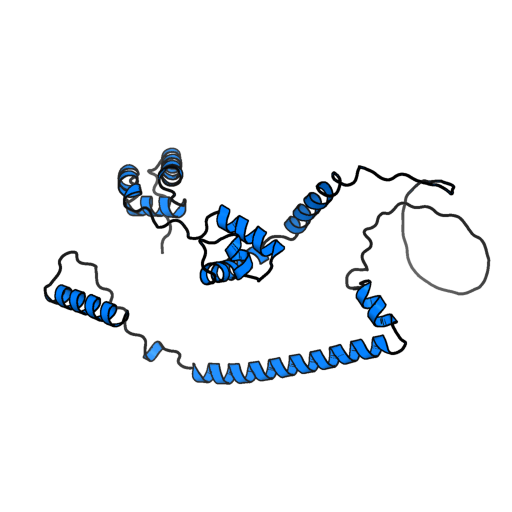22 24.188 1.00 89.50 246 GLN A N 1
ATOM 2013 C CA . GLN A 1 246 ? -23.939 -3.368 25.654 1.00 89.50 246 GLN A CA 1
ATOM 2014 C C . GLN A 1 246 ? -23.027 -2.314 26.300 1.00 89.50 246 GLN A C 1
ATOM 2016 O O . GLN A 1 246 ? -21.973 -1.959 25.775 1.00 89.50 246 GLN A O 1
ATOM 2021 N N . LYS A 1 247 ? -23.435 -1.801 27.467 1.00 89.38 247 LYS A N 1
ATOM 2022 C CA . LYS A 1 247 ? -22.595 -0.922 28.292 1.00 89.38 247 LYS A CA 1
ATOM 2023 C C . LYS A 1 247 ? -21.710 -1.776 29.190 1.00 89.38 247 LYS A C 1
ATOM 2025 O O . LYS A 1 247 ? -22.229 -2.640 29.891 1.00 89.38 247 LYS A O 1
ATOM 2030 N N . PHE A 1 248 ? -20.413 -1.479 29.225 1.00 87.62 248 PHE A N 1
ATOM 2031 C CA . PHE A 1 248 ? -19.482 -2.123 30.150 1.00 87.62 248 PHE A CA 1
ATOM 2032 C C . PHE A 1 248 ? -19.943 -1.959 31.603 1.00 87.62 248 PHE A C 1
ATOM 2034 O O . PHE A 1 248 ? -20.255 -0.853 32.051 1.00 87.62 248 PHE A O 1
ATOM 2041 N N . ASN A 1 249 ? -19.970 -3.074 32.329 1.00 91.69 249 ASN A N 1
ATOM 2042 C CA . ASN A 1 249 ? -20.329 -3.151 33.737 1.00 91.69 249 ASN A CA 1
ATOM 2043 C C . ASN A 1 249 ? -19.118 -3.669 34.524 1.00 91.69 249 ASN A C 1
ATOM 2045 O O . ASN A 1 249 ? -18.451 -4.601 34.093 1.00 91.69 249 ASN A O 1
ATOM 2049 N N . ALA A 1 250 ? -18.827 -3.065 35.676 1.00 91.81 250 ALA A N 1
ATOM 2050 C CA . ALA A 1 250 ? -17.731 -3.501 36.544 1.00 91.81 250 ALA A CA 1
ATOM 2051 C C . ALA A 1 250 ? -18.115 -4.693 37.444 1.00 91.81 250 ALA A C 1
ATOM 2053 O O . ALA A 1 250 ? -17.249 -5.312 38.063 1.00 91.81 250 ALA A O 1
ATOM 2054 N N . ARG A 1 251 ? -19.415 -4.999 37.563 1.00 95.00 251 ARG A N 1
ATOM 2055 C CA . ARG A 1 251 ? -19.923 -6.078 38.413 1.00 95.00 251 ARG A CA 1
ATOM 2056 C C . ARG A 1 251 ? -20.065 -7.373 37.620 1.00 95.00 251 ARG A C 1
ATOM 2058 O O . ARG A 1 251 ? -21.025 -7.522 36.876 1.00 95.00 251 ARG A O 1
ATOM 2065 N N . TRP A 1 252 ? -19.163 -8.312 37.879 1.00 92.88 252 TRP A N 1
ATOM 2066 C CA . TRP A 1 252 ? -19.209 -9.665 37.332 1.00 92.88 252 TRP A CA 1
ATOM 2067 C C . TRP A 1 252 ? -20.366 -10.484 37.912 1.00 92.88 252 TRP A C 1
ATOM 2069 O O . TRP A 1 252 ? -20.497 -10.624 39.132 1.00 92.88 252 TRP A O 1
ATOM 2079 N N . THR A 1 253 ? -21.175 -11.054 37.030 1.00 95.69 253 THR A N 1
ATOM 2080 C CA . THR A 1 253 ? -22.136 -12.120 37.325 1.00 95.69 253 THR A CA 1
ATOM 2081 C C . THR A 1 253 ? -21.458 -13.493 37.283 1.00 95.69 253 THR A C 1
ATOM 2083 O O . THR A 1 253 ? -20.392 -13.668 36.692 1.00 95.69 253 THR A O 1
ATOM 2086 N N . THR A 1 254 ? -22.090 -14.501 37.890 1.00 96.19 254 THR A N 1
ATOM 2087 C CA . THR A 1 254 ? -21.603 -15.891 37.851 1.00 96.19 254 THR A CA 1
ATOM 2088 C C . THR A 1 254 ? -21.563 -16.454 36.423 1.00 96.19 254 THR A C 1
ATOM 2090 O O . THR A 1 254 ? -20.689 -17.253 36.105 1.00 96.19 254 THR A O 1
ATOM 2093 N N . GLU A 1 255 ? -22.475 -16.020 35.548 1.00 96.69 255 GLU A N 1
ATOM 2094 C CA . GLU A 1 255 ? -22.510 -16.421 34.136 1.00 96.69 255 GLU A CA 1
ATOM 2095 C C . GLU A 1 255 ? -21.300 -15.872 33.366 1.00 96.69 255 GLU A C 1
ATOM 2097 O O . GLU A 1 255 ? -20.578 -16.637 32.729 1.00 96.69 255 GLU A O 1
ATOM 2102 N N . GLU A 1 256 ? -21.004 -14.574 33.501 1.00 94.62 256 GLU A N 1
ATOM 2103 C CA . GLU A 1 256 ? -19.827 -13.945 32.880 1.00 94.62 256 GLU A CA 1
ATOM 2104 C C . GLU A 1 256 ? -18.511 -14.567 33.377 1.00 94.62 256 GLU A C 1
ATOM 2106 O O . GLU A 1 256 ? -17.579 -14.740 32.593 1.00 94.62 256 GLU A O 1
ATOM 2111 N N . GLN A 1 257 ? -18.434 -14.958 34.655 1.00 94.81 257 GLN A N 1
ATOM 2112 C CA . GLN A 1 257 ? -17.271 -15.667 35.207 1.00 94.81 257 GLN A CA 1
ATOM 2113 C C . GLN A 1 257 ? -17.072 -17.046 34.561 1.00 94.81 257 GLN A C 1
ATOM 2115 O O . GLN A 1 257 ? -15.947 -17.396 34.204 1.00 94.81 257 GLN A O 1
ATOM 2120 N N . LEU A 1 258 ? -18.146 -17.821 34.372 1.00 95.81 258 LEU A N 1
ATOM 2121 C CA . LEU A 1 258 ? -18.077 -19.127 33.706 1.00 95.81 258 LEU A CA 1
ATOM 2122 C C . LEU A 1 258 ? -17.714 -18.988 32.220 1.00 95.81 258 LEU A C 1
ATOM 2124 O O . LEU A 1 258 ? -16.873 -19.740 31.727 1.00 95.81 258 LEU A O 1
ATOM 2128 N N . LEU A 1 259 ? -18.280 -17.996 31.524 1.00 95.25 259 LEU A N 1
ATOM 2129 C CA . LEU A 1 259 ? -17.929 -17.680 30.136 1.00 95.25 259 LEU A CA 1
ATOM 2130 C C . LEU A 1 259 ? -16.460 -17.253 29.996 1.00 95.25 259 LEU A C 1
ATOM 2132 O O . LEU A 1 259 ? -15.791 -17.690 29.061 1.00 95.25 259 LEU A O 1
ATOM 2136 N N . ALA A 1 260 ? -15.930 -16.463 30.935 1.00 94.00 260 ALA A N 1
ATOM 2137 C CA . ALA A 1 260 ? -14.521 -16.070 30.943 1.00 94.00 260 ALA A CA 1
ATOM 2138 C C . ALA A 1 260 ? -13.582 -17.275 31.133 1.00 94.00 260 ALA A C 1
ATOM 2140 O O . ALA A 1 260 ? -12.611 -17.415 30.390 1.00 94.00 260 ALA A O 1
ATOM 2141 N N . VAL A 1 261 ? -13.891 -18.182 32.070 1.00 94.06 261 VAL A N 1
ATOM 2142 C CA . VAL A 1 261 ? -13.119 -19.425 32.264 1.00 94.06 261 VAL A CA 1
ATOM 2143 C C . VAL A 1 261 ? -13.167 -20.304 31.011 1.00 94.06 261 VAL A C 1
ATOM 2145 O O . VAL A 1 261 ? -12.127 -20.793 30.572 1.00 94.06 261 VAL A O 1
ATOM 2148 N N . GLN A 1 262 ? -14.340 -20.459 30.389 1.00 92.75 262 GLN A N 1
ATOM 2149 C CA . GLN A 1 262 ? -14.474 -21.208 29.138 1.00 92.75 262 GLN A CA 1
ATOM 2150 C C . GLN A 1 262 ? -13.657 -20.573 28.000 1.00 92.75 262 GLN A C 1
ATOM 2152 O O . GLN A 1 262 ? -12.988 -21.299 27.268 1.00 92.75 262 GLN A O 1
ATOM 2157 N N . GLY A 1 263 ? -13.661 -19.240 27.883 1.00 91.50 263 GLY A N 1
ATOM 2158 C CA . GLY A 1 263 ? -12.857 -18.498 26.907 1.00 91.50 263 GLY A CA 1
ATOM 2159 C C . GLY A 1 263 ? -11.359 -18.785 27.047 1.00 91.50 263 GLY A C 1
ATOM 2160 O O . GLY A 1 263 ? -10.725 -19.227 26.088 1.00 91.50 263 GLY A O 1
ATOM 2161 N N . ILE A 1 264 ? -10.826 -18.648 28.267 1.00 90.44 264 ILE A N 1
ATOM 2162 C CA . ILE A 1 264 ? -9.416 -18.934 28.595 1.00 90.44 264 ILE A CA 1
ATOM 2163 C C . ILE A 1 264 ? -9.044 -20.384 28.241 1.00 90.44 264 ILE A C 1
ATOM 2165 O O . ILE A 1 264 ? -7.975 -20.635 27.678 1.00 90.44 264 ILE A O 1
ATOM 2169 N N . LEU A 1 265 ? -9.926 -21.348 28.525 1.00 83.06 265 LEU A N 1
ATOM 2170 C CA . LEU A 1 265 ? -9.713 -22.754 28.165 1.00 83.06 265 LEU A CA 1
ATOM 2171 C C . LEU A 1 265 ? -9.723 -22.973 26.644 1.00 83.06 265 LEU A C 1
ATOM 2173 O O . LEU A 1 265 ? -8.891 -23.727 26.141 1.00 83.06 265 LEU A O 1
ATOM 2177 N N . THR A 1 266 ? -10.612 -22.308 25.898 1.00 85.56 266 THR A N 1
ATOM 2178 C CA . THR A 1 266 ? -10.652 -22.428 24.430 1.00 85.56 266 THR A CA 1
ATOM 2179 C C . THR A 1 266 ? -9.441 -21.807 23.738 1.00 85.56 266 THR A C 1
ATOM 2181 O O . THR A 1 266 ? -8.933 -22.407 22.795 1.00 85.56 266 THR A O 1
ATOM 2184 N N . GLU A 1 267 ? -8.927 -20.671 24.221 1.00 73.19 267 GLU A N 1
ATOM 2185 C CA . GLU A 1 267 ? -7.675 -20.094 23.709 1.00 73.19 267 GLU A CA 1
ATOM 2186 C C . GLU A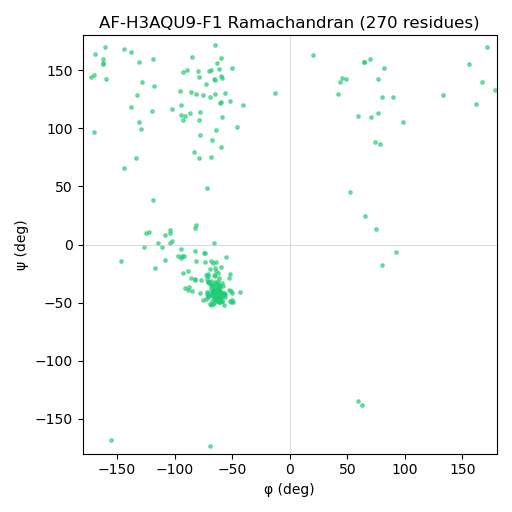 1 267 ? -6.475 -20.993 24.036 1.00 73.19 267 GLU A C 1
ATOM 2188 O O . GLU A 1 267 ? -5.636 -21.247 23.174 1.00 73.19 267 GLU A O 1
ATOM 2193 N N . SER A 1 268 ? -6.433 -21.556 25.249 1.00 72.38 268 SER A N 1
ATOM 2194 C CA . SER A 1 268 ? -5.373 -22.488 25.661 1.00 72.38 268 SER A CA 1
ATOM 2195 C C . SER A 1 268 ? -5.338 -23.754 24.795 1.00 72.38 268 SER A C 1
ATOM 2197 O O . SER A 1 268 ? -4.260 -24.227 24.448 1.00 72.38 268 SER A O 1
ATOM 2199 N N . LEU A 1 269 ? -6.504 -24.280 24.399 1.00 67.38 269 LEU A N 1
ATOM 2200 C CA . LEU A 1 269 ? -6.633 -25.450 23.518 1.00 67.38 269 LEU A CA 1
ATOM 2201 C C . LEU A 1 269 ? -6.288 -25.175 22.045 1.00 67.38 269 LEU A C 1
ATOM 2203 O O . LEU A 1 269 ? -6.114 -26.127 21.294 1.00 67.38 269 LEU A O 1
ATOM 2207 N N . HIS A 1 270 ? -6.207 -23.911 21.617 1.00 59.38 270 HIS A N 1
ATOM 2208 C CA . HIS A 1 270 ? -5.795 -23.535 20.255 1.00 59.38 270 HIS A CA 1
ATOM 2209 C C . HIS A 1 270 ? -4.291 -23.222 20.139 1.00 59.38 270 HIS A C 1
ATOM 2211 O O . HIS A 1 270 ? -3.800 -22.957 19.042 1.00 59.38 270 HIS A O 1
ATOM 2217 N N . CYS A 1 271 ? -3.569 -23.245 21.264 1.00 55.03 271 CYS A N 1
ATOM 2218 C CA . CYS A 1 271 ? -2.133 -22.974 21.365 1.00 55.03 271 CYS A CA 1
ATOM 2219 C C . CYS A 1 271 ? -1.273 -24.244 21.559 1.00 55.03 271 CYS A C 1
ATOM 2221 O O . CYS A 1 271 ? -0.078 -24.120 21.837 1.00 55.03 271 CYS A O 1
ATOM 2223 N N . PHE A 1 272 ? -1.866 -25.435 21.411 1.00 46.75 272 PHE A N 1
ATOM 2224 C CA . PHE A 1 272 ? -1.216 -26.753 21.426 1.00 46.75 272 PHE A CA 1
ATOM 2225 C C . PHE A 1 272 ? -1.539 -27.532 20.143 1.00 46.75 272 PHE A C 1
ATOM 2227 O O . PHE A 1 272 ? -0.634 -28.262 19.682 1.00 46.75 272 PHE A O 1
#

Radius of gyration: 34.78 Å; Cα contacts (8 Å, |Δi|>4): 81; chains: 1; bounding box: 82×65×95 Å

Mean predicted aligned error: 22.72 Å

Foldseek 3Di:
DPQDDDDPDDDVVVLVVLLCCLCVVQNDDSSRSVVLCVVVVNDSVVSVVCSNVCRDPHDLADPVNVVLLVVQCVPPPLPLVSSCVSVVVADSVNSVVVVVVVVVVVVPDDPVVVVVVVVVVVVVVPPPPDDDDDDDDDDDDDDDDDDDDDDDDDDDDDDDDDDDDDDDDDYDDPPPPDDPVVDDDDPVVVCQCVVDPCSVVVVVVVVVVVVVVVVVVVVVVVVVVVVVVVVCPVHCPVVDDDDDDDDDDPDDDPVNVVVVVVVVVVVVVVVD